Protein AF-A0A6P0SLK9-F1 (afdb_monomer_lite)

pLDDT: mean 88.89, std 11.3, range [40.59, 97.56]

Foldseek 3Di:
DDDDDDPDDDDDDDDDDDDDWDWDWDDDPLRVVLLVVQQVLLLLLLLVLLVVCLVCVVVLVVDDLVVNLVVSCLQQDDDPVRNDHVPVVNVVSLVVALCSVQPDPVSSSQSNSVSNVLNVVLVVQQVCVVVVVDPDPPDDGDDRDSSDPFFGFQDDPPAWDADDVSQFIWGFGGSSRHTDIDGGTGTPDGGPPVVPDPPDDDDGDTSDD

Structure (mmCIF, N/CA/C/O backbone):
data_AF-A0A6P0SLK9-F1
#
_entry.id 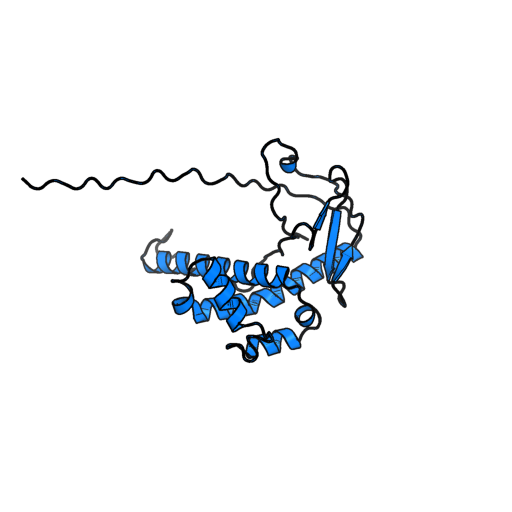  AF-A0A6P0SLK9-F1
#
loop_
_atom_site.group_PDB
_atom_site.id
_atom_site.type_symbol
_atom_site.label_atom_id
_atom_site.label_alt_id
_atom_site.label_comp_id
_atom_site.label_asym_id
_atom_site.label_entity_id
_atom_site.label_seq_id
_atom_site.pdbx_PDB_ins_code
_atom_site.Cartn_x
_atom_site.Cartn_y
_atom_site.Cartn_z
_atom_site.occupancy
_atom_site.B_iso_or_equiv
_atom_site.auth_seq_id
_atom_site.auth_comp_id
_atom_site.auth_asym_id
_atom_site.auth_atom_id
_atom_site.pdbx_PDB_model_num
ATOM 1 N N . MET A 1 1 ? 1.076 -12.160 -57.507 1.00 40.59 1 MET A N 1
ATOM 2 C CA . MET A 1 1 ? 0.069 -11.454 -56.678 1.00 40.59 1 MET A CA 1
ATOM 3 C C . MET A 1 1 ? 0.236 -11.856 -55.213 1.00 40.59 1 MET A C 1
ATOM 5 O O . MET A 1 1 ? -0.209 -12.926 -54.825 1.00 40.59 1 MET A O 1
ATOM 9 N N . GLY A 1 2 ? 0.931 -11.051 -54.403 1.00 42.25 2 GLY A N 1
ATOM 10 C CA . GLY A 1 2 ? 1.119 -11.327 -52.973 1.00 42.25 2 GLY A CA 1
ATOM 11 C C . GLY A 1 2 ? -0.017 -10.732 -52.139 1.00 42.25 2 GLY A C 1
ATOM 12 O O . GLY A 1 2 ? -0.167 -9.512 -52.088 1.00 42.25 2 GLY A O 1
ATOM 13 N N . LYS A 1 3 ? -0.826 -11.577 -51.488 1.00 45.06 3 LYS A N 1
ATOM 14 C CA . LYS A 1 3 ? -1.877 -11.143 -50.554 1.00 45.06 3 LYS A CA 1
ATOM 15 C C . LYS A 1 3 ? -1.233 -10.497 -49.321 1.00 45.06 3 LYS A C 1
ATOM 17 O O . LYS A 1 3 ? -0.626 -11.181 -48.501 1.00 45.06 3 LYS A O 1
ATOM 22 N N . LYS A 1 4 ? -1.378 -9.175 -49.172 1.00 44.72 4 LYS A N 1
ATOM 23 C CA . LYS A 1 4 ? -1.024 -8.455 -47.940 1.00 44.72 4 LYS A CA 1
ATOM 24 C C . LYS A 1 4 ? -1.949 -8.917 -46.809 1.00 44.72 4 LYS A C 1
ATOM 26 O O . LYS A 1 4 ? -3.150 -8.666 -46.843 1.00 44.72 4 LYS A O 1
ATOM 31 N N . SER A 1 5 ? -1.378 -9.588 -45.811 1.00 47.34 5 SER A N 1
ATOM 32 C CA . SER A 1 5 ? -2.062 -9.945 -44.566 1.00 47.34 5 SER A CA 1
ATOM 33 C C . SER A 1 5 ? -2.418 -8.670 -43.796 1.00 47.34 5 SER A C 1
ATOM 35 O O . SER A 1 5 ? -1.542 -7.957 -43.303 1.00 47.34 5 SER A O 1
ATOM 37 N N . GLN A 1 6 ? -3.710 -8.348 -43.726 1.00 50.28 6 GLN A N 1
ATOM 38 C CA . GLN A 1 6 ? -4.214 -7.263 -42.891 1.00 50.28 6 GLN A CA 1
ATOM 39 C C . GLN A 1 6 ? -4.098 -7.675 -41.417 1.00 50.28 6 GLN A C 1
ATOM 41 O O . GLN A 1 6 ? -4.831 -8.540 -40.933 1.00 50.28 6 GLN A O 1
ATOM 46 N N . ARG A 1 7 ? -3.177 -7.039 -40.682 1.00 50.28 7 ARG A N 1
ATOM 47 C CA . ARG A 1 7 ? -3.114 -7.125 -39.217 1.00 50.28 7 ARG A CA 1
ATOM 48 C C . ARG A 1 7 ? -4.426 -6.585 -38.642 1.00 50.28 7 ARG A C 1
ATOM 50 O O . ARG A 1 7 ? -4.642 -5.378 -38.616 1.00 50.28 7 ARG A O 1
ATOM 57 N N . LYS A 1 8 ? -5.287 -7.480 -38.150 1.00 47.88 8 LYS A N 1
ATOM 58 C CA . LYS A 1 8 ? -6.450 -7.115 -37.334 1.00 47.88 8 LYS A CA 1
ATOM 59 C C . LYS A 1 8 ? -5.952 -6.515 -36.017 1.00 47.88 8 LYS A C 1
ATOM 61 O O . LYS A 1 8 ? -5.511 -7.236 -35.124 1.00 47.88 8 LYS A O 1
ATOM 66 N N . THR A 1 9 ? -6.005 -5.197 -35.887 1.00 52.25 9 THR A N 1
ATOM 67 C CA . THR A 1 9 ? -5.811 -4.500 -34.614 1.00 52.25 9 THR A CA 1
ATOM 68 C C . THR A 1 9 ? -6.961 -4.882 -33.681 1.00 52.25 9 THR A C 1
ATOM 70 O O . THR A 1 9 ? -8.110 -4.506 -33.908 1.00 52.25 9 THR A O 1
ATOM 73 N N . LYS A 1 10 ? -6.677 -5.666 -32.630 1.00 52.19 10 LYS A N 1
ATOM 74 C CA . LYS A 1 10 ? -7.631 -5.895 -31.533 1.00 52.19 10 LYS A CA 1
ATOM 75 C C . LYS A 1 10 ? -8.021 -4.528 -30.959 1.00 52.19 10 LYS A C 1
ATOM 77 O O . LYS A 1 10 ? -7.159 -3.824 -30.438 1.00 52.19 10 LYS A O 1
ATOM 82 N N . LYS A 1 11 ? -9.304 -4.154 -31.048 1.00 49.94 11 LYS A N 1
ATOM 83 C CA . LYS A 1 11 ? -9.847 -2.995 -30.324 1.00 49.94 11 LYS A CA 1
ATOM 84 C C . LYS A 1 11 ? -9.573 -3.208 -28.832 1.00 49.94 11 LYS A C 1
ATOM 86 O O . LYS A 1 11 ? -10.066 -4.173 -28.250 1.00 49.94 11 LYS A O 1
ATOM 91 N N . SER A 1 12 ? -8.751 -2.343 -28.238 1.00 63.28 12 SER A N 1
ATOM 92 C CA . SER A 1 12 ? -8.536 -2.314 -26.790 1.00 63.28 12 SER A CA 1
ATOM 93 C C . SER A 1 12 ? -9.881 -2.080 -26.120 1.00 63.28 12 SER A C 1
ATOM 95 O O . SER A 1 12 ? -10.547 -1.092 -26.431 1.00 63.28 12 SER A O 1
ATOM 97 N N . GLN A 1 13 ? -10.283 -2.958 -25.202 1.00 63.16 13 GLN A N 1
ATOM 98 C CA . GLN A 1 13 ? -11.415 -2.641 -24.342 1.00 63.16 13 GLN A CA 1
ATOM 99 C C . GLN A 1 13 ? -11.089 -1.380 -23.523 1.00 63.16 13 GLN A C 1
ATOM 101 O O . GLN A 1 13 ? -9.924 -1.187 -23.146 1.00 63.16 13 GLN A O 1
ATOM 106 N N . PRO A 1 14 ? -12.071 -0.493 -23.289 1.00 68.50 14 PRO A N 1
ATOM 107 C CA . PRO A 1 14 ? -11.863 0.681 -22.457 1.00 68.50 14 PRO A CA 1
ATOM 108 C C . PRO A 1 14 ? -11.498 0.227 -21.042 1.00 68.50 14 PRO A C 1
ATOM 110 O O . PRO A 1 14 ? -12.191 -0.588 -20.435 1.00 68.50 14 PRO A O 1
ATOM 113 N N . GLN A 1 15 ? -10.375 0.730 -20.533 1.00 73.25 15 GLN A N 1
ATOM 114 C CA . GLN A 1 15 ? -9.944 0.444 -19.168 1.00 73.25 15 GLN A CA 1
ATOM 115 C C . GLN A 1 15 ? -10.983 0.999 -18.182 1.00 73.25 15 GLN A C 1
ATOM 117 O O . GLN A 1 15 ? -11.499 2.099 -18.408 1.00 73.25 15 GLN A O 1
ATOM 122 N N . PRO A 1 16 ? -11.296 0.283 -17.087 1.00 81.44 16 PRO A N 1
ATOM 123 C CA . PRO A 1 16 ? -12.242 0.775 -16.097 1.00 81.44 16 PRO A CA 1
ATOM 124 C C . PRO A 1 16 ? -11.733 2.093 -15.502 1.00 81.44 16 PRO A C 1
ATOM 126 O O . PRO A 1 16 ? -10.594 2.182 -15.038 1.00 81.44 16 PRO A O 1
ATOM 129 N N . LEU A 1 17 ? -12.581 3.122 -15.515 1.00 87.75 17 LEU A N 1
ATOM 130 C CA . LEU A 1 17 ? -12.239 4.435 -14.977 1.00 87.75 17 LEU A CA 1
ATOM 131 C C . LEU A 1 17 ? -12.153 4.363 -13.449 1.00 87.75 17 LEU A C 1
ATOM 133 O O . LEU A 1 17 ? -13.160 4.175 -12.767 1.00 87.75 17 LEU A O 1
ATOM 137 N N . ILE A 1 18 ? -10.953 4.550 -12.904 1.00 87.62 18 ILE A N 1
ATOM 138 C CA . ILE A 1 18 ? -10.732 4.635 -11.459 1.00 87.62 18 ILE A CA 1
ATOM 139 C C . ILE A 1 18 ? -10.765 6.108 -11.049 1.00 87.62 18 ILE A C 1
ATOM 141 O O . ILE A 1 18 ? -10.059 6.938 -11.620 1.00 87.62 18 ILE A O 1
ATOM 145 N N . ARG A 1 19 ? -11.582 6.431 -10.043 1.00 88.44 19 ARG A N 1
ATOM 146 C CA . ARG A 1 19 ? -11.622 7.750 -9.400 1.00 88.44 19 ARG A CA 1
ATOM 147 C C . ARG A 1 19 ? -11.339 7.609 -7.913 1.00 88.44 19 ARG A C 1
ATOM 149 O O . ARG A 1 19 ? -11.737 6.624 -7.296 1.00 88.44 19 ARG A O 1
ATOM 156 N N . THR A 1 20 ? -10.684 8.617 -7.354 1.00 90.31 20 THR A N 1
ATOM 157 C CA . THR A 1 20 ? -10.260 8.630 -5.953 1.00 90.31 20 THR A CA 1
ATOM 158 C C . THR A 1 20 ? -11.106 9.617 -5.162 1.00 90.31 20 THR A C 1
ATOM 160 O O . THR A 1 20 ? -11.288 10.757 -5.586 1.00 90.31 20 THR A O 1
ATOM 163 N N . ASP A 1 21 ? -11.589 9.180 -4.001 1.00 91.62 21 ASP A N 1
ATOM 164 C CA . ASP A 1 21 ? -12.150 10.042 -2.963 1.00 91.62 21 ASP A CA 1
ATOM 165 C C . ASP A 1 21 ? -11.176 10.098 -1.781 1.00 91.62 21 ASP A C 1
ATOM 167 O O . ASP A 1 21 ? -10.513 9.109 -1.463 1.00 91.62 21 ASP A O 1
ATOM 171 N N . VAL A 1 22 ? -11.096 11.254 -1.121 1.00 92.62 22 VAL A N 1
ATOM 172 C CA . VAL A 1 22 ? -10.285 11.437 0.088 1.00 92.62 22 VAL A CA 1
ATOM 173 C C . VAL A 1 22 ? -11.216 11.511 1.283 1.00 92.62 22 VAL A C 1
ATOM 175 O O . VAL A 1 22 ? -12.041 12.421 1.378 1.00 92.62 22 VAL A O 1
ATOM 178 N N . TRP A 1 23 ? -11.081 10.544 2.187 1.00 94.31 23 TRP A N 1
ATOM 179 C CA . TRP A 1 23 ? -11.890 10.484 3.397 1.00 94.31 23 TRP A CA 1
ATOM 180 C C . TRP A 1 23 ? -11.130 11.124 4.549 1.00 94.31 23 TRP A C 1
ATOM 182 O O . TRP A 1 23 ? -9.997 10.743 4.839 1.00 94.31 23 TRP A O 1
ATOM 192 N N . ARG A 1 24 ? -11.745 12.114 5.199 1.00 94.81 24 ARG A N 1
ATOM 193 C CA . ARG A 1 24 ? -11.155 12.767 6.374 1.00 94.81 24 ARG A CA 1
ATOM 194 C C . ARG A 1 24 ? -11.673 12.087 7.629 1.00 94.81 24 ARG A C 1
ATOM 196 O O . ARG A 1 24 ? -12.866 12.154 7.898 1.00 94.81 24 ARG A O 1
ATOM 203 N N . LEU A 1 25 ? -10.779 11.446 8.372 1.00 95.62 25 LEU A N 1
ATOM 204 C CA . LEU A 1 25 ? -11.102 10.751 9.614 1.00 95.62 25 LEU A CA 1
ATOM 205 C C . LEU A 1 25 ? -10.998 11.699 10.816 1.00 95.62 25 LEU A C 1
ATOM 207 O O . LEU A 1 25 ? -10.183 12.621 10.820 1.00 95.62 25 LEU A O 1
ATOM 211 N N . VAL A 1 26 ? -11.828 11.463 11.827 1.00 95.88 26 VAL A N 1
ATOM 212 C CA . VAL A 1 26 ? -11.775 12.126 13.131 1.00 95.88 26 VAL A CA 1
ATOM 213 C C . VAL A 1 26 ? -10.997 11.213 14.069 1.00 95.88 26 VAL A C 1
ATOM 215 O O . VAL A 1 26 ? -11.511 10.184 14.496 1.00 95.88 26 VAL A O 1
ATOM 218 N N . THR A 1 27 ? -9.743 11.567 14.341 1.00 95.25 27 THR A N 1
ATOM 219 C CA . THR A 1 27 ? -8.810 10.736 15.114 1.00 95.25 27 THR A CA 1
ATOM 220 C C . THR A 1 27 ? -8.235 11.502 16.293 1.00 95.25 27 THR A C 1
ATOM 222 O O . THR A 1 27 ? -7.902 12.681 16.153 1.00 95.25 27 THR A O 1
ATOM 225 N N . THR A 1 28 ? -8.031 10.824 17.421 1.00 96.69 28 THR A N 1
ATOM 226 C CA . THR A 1 28 ? -7.234 11.367 18.531 1.00 96.69 28 THR A CA 1
ATOM 227 C C . THR A 1 28 ? -5.746 11.456 18.146 1.00 96.69 28 THR A C 1
ATOM 229 O O . THR A 1 28 ? -5.317 10.787 17.196 1.00 96.69 28 THR A O 1
ATOM 232 N N . PRO A 1 29 ? -4.928 12.251 18.863 1.00 96.56 29 PRO A N 1
ATOM 233 C CA . PRO A 1 29 ? -3.481 12.292 18.637 1.00 96.56 29 PRO A CA 1
ATOM 234 C C . PRO A 1 29 ? -2.820 10.909 18.724 1.00 96.56 29 PRO A C 1
ATOM 236 O O . PRO A 1 29 ? -2.023 10.557 17.859 1.00 96.56 29 PRO A O 1
ATOM 239 N N . GLU A 1 30 ? -3.218 10.086 19.696 1.00 96.00 30 GLU A N 1
ATOM 240 C CA . GLU A 1 30 ? -2.704 8.721 19.872 1.00 96.00 30 GLU A CA 1
ATOM 241 C C . GLU A 1 30 ? -3.053 7.808 18.691 1.00 96.00 30 GLU A C 1
ATOM 243 O O . GLU A 1 30 ? -2.197 7.099 18.164 1.00 96.00 30 GLU A O 1
ATOM 248 N N . GLN A 1 31 ? -4.303 7.855 18.219 1.00 96.31 31 GLN A N 1
ATOM 249 C CA . GLN A 1 31 ? -4.728 7.098 17.040 1.00 96.31 31 GLN A CA 1
ATOM 250 C C . GLN A 1 31 ? -3.932 7.516 15.803 1.00 96.31 31 GLN A C 1
ATOM 252 O O . GLN A 1 31 ? -3.505 6.664 15.023 1.00 96.31 31 GLN A O 1
ATOM 257 N N . LYS A 1 32 ? -3.707 8.825 15.633 1.00 96.19 32 LYS A N 1
ATOM 258 C CA . LYS A 1 32 ? -2.910 9.361 14.529 1.00 96.19 32 LYS A CA 1
ATOM 259 C C . LYS A 1 32 ? -1.461 8.876 14.597 1.00 96.19 32 LYS A C 1
ATOM 261 O O . LYS A 1 32 ? -0.918 8.481 13.566 1.00 96.19 32 LYS A O 1
ATOM 266 N N . GLU A 1 33 ? -0.868 8.832 15.787 1.00 96.88 33 GLU A N 1
ATOM 267 C CA . GLU A 1 33 ? 0.480 8.295 15.985 1.00 96.88 33 GLU A CA 1
ATOM 268 C C . GLU A 1 33 ? 0.558 6.815 15.586 1.00 96.88 33 GLU A C 1
ATOM 270 O O . GLU A 1 33 ? 1.405 6.434 14.780 1.00 96.88 33 GLU A O 1
ATOM 275 N N . MET A 1 34 ? -0.395 5.979 16.009 1.00 97.00 34 MET A N 1
ATOM 276 C CA . MET A 1 34 ? -0.435 4.566 15.593 1.00 97.00 34 MET A CA 1
ATOM 277 C C . MET A 1 34 ? -0.594 4.397 14.070 1.00 97.00 34 MET A C 1
ATOM 279 O O . MET A 1 34 ? -0.023 3.484 13.459 1.00 97.00 34 MET A O 1
ATOM 283 N N . MET A 1 35 ? -1.336 5.291 13.410 1.00 96.44 35 MET A N 1
ATOM 284 C CA . MET A 1 35 ? -1.427 5.303 11.947 1.00 96.44 35 MET A CA 1
ATOM 285 C C . MET A 1 35 ? -0.088 5.692 11.296 1.00 96.44 35 MET A C 1
ATOM 287 O O . MET A 1 35 ? 0.333 5.032 10.341 1.00 96.44 35 MET A O 1
ATOM 291 N N . LEU A 1 36 ? 0.626 6.693 11.825 1.00 95.94 36 LEU A N 1
ATOM 292 C CA . LEU A 1 36 ? 1.974 7.066 11.368 1.00 95.94 36 LEU A CA 1
ATOM 293 C C . LEU A 1 36 ? 2.977 5.922 11.556 1.00 95.94 36 LEU A C 1
ATOM 295 O O . LEU A 1 36 ? 3.762 5.620 10.648 1.00 95.94 36 LEU A O 1
ATOM 299 N N . MET A 1 37 ? 2.920 5.235 12.696 1.00 95.38 37 MET A N 1
ATOM 300 C CA . MET A 1 37 ? 3.734 4.052 12.974 1.00 95.38 37 MET A CA 1
ATOM 301 C C . MET A 1 37 ? 3.439 2.927 11.981 1.00 95.38 37 MET A C 1
ATOM 303 O O . MET A 1 37 ? 4.365 2.296 11.472 1.00 95.38 37 MET A O 1
ATOM 307 N N . THR A 1 38 ? 2.168 2.721 11.628 1.00 95.38 38 THR A N 1
ATOM 308 C CA . THR A 1 38 ? 1.752 1.739 10.613 1.00 95.38 38 THR A CA 1
ATOM 309 C C . THR A 1 38 ? 2.348 2.054 9.243 1.00 95.38 38 THR A C 1
ATOM 311 O O . THR A 1 38 ? 2.916 1.173 8.593 1.00 95.38 38 THR A O 1
ATOM 314 N N . VAL A 1 39 ? 2.269 3.315 8.805 1.00 94.94 39 VAL A N 1
ATOM 315 C CA . VAL A 1 39 ? 2.872 3.766 7.539 1.00 94.94 39 VAL A CA 1
ATOM 316 C C . VAL A 1 39 ? 4.392 3.591 7.572 1.00 94.94 39 VAL A C 1
ATOM 318 O O . VAL A 1 39 ? 4.990 3.141 6.594 1.00 94.94 39 VAL A O 1
ATOM 321 N N . THR A 1 40 ? 5.025 3.902 8.702 1.00 93.31 40 THR A N 1
ATOM 322 C CA . THR A 1 40 ? 6.475 3.767 8.885 1.00 93.31 40 THR A CA 1
ATOM 323 C C . THR A 1 40 ? 6.921 2.307 8.830 1.00 93.31 40 THR A C 1
ATOM 325 O O . THR A 1 40 ? 7.869 1.997 8.107 1.00 93.31 40 THR A O 1
ATOM 328 N N . CYS A 1 41 ? 6.218 1.410 9.526 1.00 92.88 41 CYS A N 1
ATOM 329 C CA . CYS A 1 41 ? 6.429 -0.037 9.471 1.00 92.88 41 CYS A CA 1
ATOM 330 C C . CYS A 1 41 ? 6.315 -0.547 8.0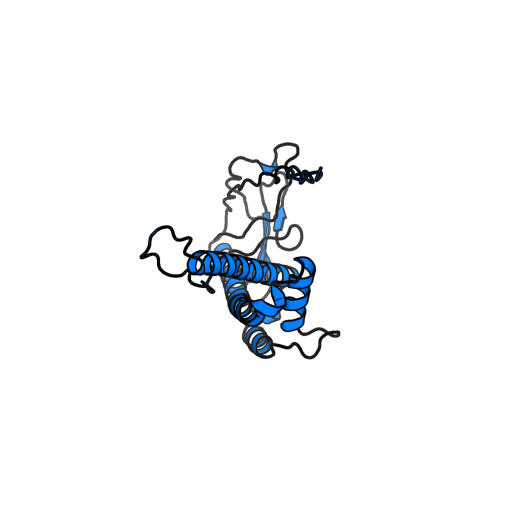26 1.00 92.88 41 CYS A C 1
ATOM 332 O O . CYS A 1 41 ? 7.238 -1.175 7.509 1.00 92.88 41 CYS A O 1
ATOM 334 N N . TYR A 1 42 ? 5.245 -0.175 7.314 1.00 93.81 42 TYR A N 1
ATOM 335 C CA . TYR A 1 42 ? 5.053 -0.567 5.915 1.00 93.81 42 TYR A CA 1
ATOM 336 C C . TYR A 1 42 ? 6.199 -0.100 5.002 1.00 93.81 42 TYR A C 1
ATOM 338 O O . TYR A 1 42 ? 6.718 -0.878 4.203 1.00 93.81 42 TYR A O 1
ATOM 346 N N . ARG A 1 43 ? 6.642 1.158 5.134 1.00 92.62 43 ARG A N 1
ATOM 347 C CA . ARG A 1 43 ? 7.746 1.711 4.328 1.00 92.62 43 ARG A CA 1
ATOM 348 C C . ARG A 1 43 ? 9.085 1.037 4.626 1.00 92.62 43 ARG A C 1
ATOM 350 O O . ARG A 1 43 ? 9.834 0.746 3.694 1.00 92.62 43 ARG A O 1
ATOM 357 N N . LYS A 1 44 ? 9.379 0.766 5.902 1.00 90.81 44 LYS A N 1
ATOM 358 C CA . LYS A 1 44 ? 10.589 0.037 6.319 1.00 90.81 44 LYS A CA 1
ATOM 359 C C . LYS A 1 44 ? 10.593 -1.397 5.790 1.00 90.81 44 LYS A C 1
ATOM 361 O O . LYS A 1 44 ? 11.643 -1.869 5.363 1.00 90.81 44 LYS A O 1
ATOM 366 N N . TYR A 1 45 ? 9.431 -2.047 5.754 1.00 91.62 45 TYR A N 1
ATOM 367 C CA . TYR A 1 45 ? 9.262 -3.381 5.179 1.00 91.62 45 TYR A CA 1
ATOM 368 C C . TYR A 1 45 ? 9.441 -3.393 3.649 1.00 91.62 45 TYR A C 1
ATOM 370 O O . TYR A 1 45 ? 10.053 -4.307 3.092 1.00 91.62 45 TYR A O 1
ATOM 378 N N . LEU A 1 46 ? 8.934 -2.358 2.969 1.00 92.94 46 LEU A N 1
ATOM 379 C CA . LEU A 1 46 ? 8.966 -2.204 1.511 1.00 92.94 46 LEU A CA 1
ATOM 380 C C . LEU A 1 46 ? 10.365 -1.901 0.956 1.00 92.94 46 LEU A C 1
ATOM 382 O O . LEU A 1 46 ? 10.742 -2.432 -0.086 1.00 92.94 46 LEU A O 1
ATOM 386 N N . LEU A 1 47 ? 11.142 -1.049 1.625 1.00 91.62 47 LEU A N 1
ATOM 387 C CA . LEU A 1 47 ? 12.438 -0.572 1.127 1.00 91.62 47 LEU A CA 1
ATOM 388 C C . LEU A 1 47 ? 13.398 -1.701 0.688 1.00 91.62 47 LEU A C 1
ATOM 390 O O . LEU A 1 47 ? 13.864 -1.663 -0.455 1.00 91.62 47 LEU A O 1
ATOM 394 N N . PRO A 1 48 ? 13.691 -2.725 1.513 1.00 91.69 48 PRO A N 1
ATOM 395 C CA . PRO A 1 48 ? 14.551 -3.829 1.090 1.00 91.69 48 PRO A CA 1
ATOM 396 C C . PRO A 1 48 ? 13.944 -4.674 -0.038 1.00 91.69 48 PRO A C 1
ATOM 398 O O . PRO A 1 48 ? 14.697 -5.215 -0.847 1.00 91.69 48 PRO A O 1
ATOM 401 N N . LEU A 1 49 ? 12.611 -4.754 -0.151 1.00 93.38 49 LEU A N 1
ATOM 402 C CA . LEU A 1 49 ? 11.956 -5.444 -1.270 1.00 93.38 49 LEU A CA 1
ATOM 403 C C . LEU A 1 49 ? 12.246 -4.759 -2.597 1.00 93.38 49 LEU A C 1
ATOM 405 O O . LEU A 1 49 ? 12.579 -5.437 -3.562 1.00 93.38 49 LEU A O 1
ATOM 409 N N . VAL A 1 50 ? 12.177 -3.426 -2.644 1.00 94.81 50 VAL A N 1
ATOM 410 C CA . VAL A 1 50 ? 12.473 -2.662 -3.867 1.00 94.81 50 VAL A CA 1
ATOM 411 C C . VAL A 1 50 ? 13.894 -2.950 -4.357 1.00 94.81 50 VAL A C 1
ATOM 413 O O . VAL A 1 50 ? 14.107 -3.139 -5.554 1.00 94.81 50 VAL A O 1
ATOM 416 N N . LEU A 1 51 ? 14.860 -3.034 -3.438 1.00 92.94 51 LEU A N 1
ATOM 417 C CA . LEU A 1 51 ? 16.251 -3.344 -3.775 1.00 92.94 51 LEU A CA 1
ATOM 418 C C . LEU A 1 51 ? 16.407 -4.775 -4.303 1.00 92.94 51 LEU A C 1
ATOM 420 O O . LEU A 1 51 ? 17.031 -4.968 -5.346 1.00 92.94 51 LEU A O 1
ATOM 424 N N . ILE A 1 52 ? 15.806 -5.761 -3.627 1.00 93.25 52 ILE A N 1
ATOM 425 C CA . ILE A 1 52 ? 15.839 -7.174 -4.039 1.00 93.25 52 ILE A CA 1
ATOM 426 C C . ILE A 1 52 ? 15.195 -7.358 -5.418 1.00 93.25 52 ILE A C 1
ATOM 428 O O . ILE A 1 52 ? 15.798 -7.958 -6.307 1.00 93.25 52 ILE A O 1
ATOM 432 N N . VAL A 1 53 ? 13.996 -6.804 -5.617 1.00 95.25 53 VAL A N 1
ATOM 433 C CA . VAL A 1 53 ? 13.256 -6.900 -6.883 1.00 95.25 53 VAL A CA 1
ATOM 434 C C . VAL A 1 53 ? 14.038 -6.240 -8.016 1.00 95.25 53 VAL A C 1
ATOM 436 O O . VAL A 1 53 ? 14.143 -6.816 -9.095 1.00 95.25 53 VAL A O 1
ATOM 439 N N . ASN A 1 54 ? 14.643 -5.071 -7.781 1.00 95.31 54 ASN A N 1
ATOM 440 C CA . ASN A 1 54 ? 15.457 -4.410 -8.799 1.00 95.31 54 ASN A CA 1
ATOM 441 C C . ASN A 1 54 ? 16.720 -5.212 -9.146 1.00 95.31 54 ASN A C 1
ATOM 443 O O . ASN A 1 54 ? 17.048 -5.350 -10.322 1.00 95.31 54 ASN A O 1
ATOM 447 N N . ALA A 1 55 ? 17.400 -5.777 -8.145 1.00 93.88 55 ALA A N 1
ATOM 448 C CA . ALA A 1 55 ? 18.594 -6.599 -8.348 1.00 93.88 55 ALA A CA 1
ATOM 449 C C . ALA A 1 55 ? 18.306 -7.917 -9.088 1.00 93.88 55 ALA A C 1
ATOM 451 O O . ALA A 1 55 ? 19.216 -8.524 -9.645 1.00 93.88 55 ALA A O 1
ATOM 452 N N . GLN A 1 56 ? 17.058 -8.387 -9.079 1.00 94.25 56 GLN A N 1
ATOM 453 C CA . GLN A 1 56 ? 16.630 -9.627 -9.734 1.00 94.25 56 GLN A CA 1
ATOM 454 C C . GLN A 1 56 ? 15.718 -9.364 -10.941 1.00 94.25 56 GLN A C 1
ATOM 456 O O . GLN A 1 56 ? 15.118 -10.295 -11.477 1.00 94.25 56 GLN A O 1
ATOM 461 N N . TRP A 1 57 ? 15.624 -8.108 -11.393 1.00 95.50 57 TRP A N 1
ATOM 462 C CA . TRP A 1 57 ? 14.644 -7.694 -12.394 1.00 95.50 57 TRP A CA 1
ATOM 463 C C . TRP A 1 57 ? 14.769 -8.447 -13.721 1.00 95.50 57 TRP A C 1
ATOM 465 O O . TRP A 1 57 ? 13.753 -8.743 -14.336 1.00 95.50 57 TRP A O 1
ATOM 475 N N . SER A 1 58 ? 15.980 -8.813 -14.152 1.00 94.06 58 SER A N 1
ATOM 476 C CA . SER A 1 58 ? 16.193 -9.595 -15.382 1.00 94.06 58 SER A CA 1
ATOM 477 C C . SER A 1 58 ? 15.480 -10.949 -15.362 1.00 94.06 58 SER A C 1
ATOM 479 O O . SER A 1 58 ? 14.942 -11.364 -16.382 1.00 94.06 58 SER A O 1
ATOM 481 N N . ASN A 1 59 ? 15.432 -11.600 -14.197 1.00 93.81 59 ASN A N 1
ATOM 482 C CA . ASN A 1 59 ? 14.783 -12.898 -14.010 1.00 93.81 59 ASN A CA 1
ATOM 483 C C . ASN A 1 59 ? 13.272 -12.753 -13.789 1.00 93.81 59 ASN A C 1
ATOM 485 O O . ASN A 1 59 ? 12.508 -13.657 -14.104 1.00 93.81 59 ASN A O 1
ATOM 489 N N . LEU A 1 60 ? 12.849 -11.622 -13.218 1.00 94.75 60 LEU A N 1
ATOM 490 C CA . LEU A 1 60 ? 11.456 -11.357 -12.870 1.00 94.75 60 LEU A CA 1
ATOM 491 C C . LEU A 1 60 ? 10.659 -10.796 -14.056 1.00 94.75 60 LEU A C 1
ATOM 493 O O . LEU A 1 60 ? 9.520 -11.192 -14.262 1.00 94.75 60 LEU A O 1
ATOM 497 N N . ALA A 1 61 ? 11.245 -9.909 -14.861 1.00 93.12 61 ALA A N 1
ATOM 498 C CA . ALA A 1 61 ? 10.557 -9.190 -15.936 1.00 93.12 61 ALA A CA 1
ATOM 499 C C . ALA A 1 61 ? 9.776 -10.062 -16.947 1.00 93.12 61 ALA A C 1
ATOM 501 O O . ALA A 1 61 ? 8.759 -9.571 -17.437 1.00 93.12 61 ALA A O 1
ATOM 502 N N . PRO A 1 62 ? 10.203 -11.297 -17.289 1.00 94.44 62 PRO A N 1
ATOM 503 C CA . PRO A 1 62 ? 9.451 -12.159 -18.205 1.00 94.44 62 PRO A CA 1
ATOM 504 C C . PRO A 1 62 ? 8.204 -12.820 -17.594 1.00 94.44 62 PRO A C 1
ATOM 506 O O . PRO A 1 62 ? 7.371 -13.326 -18.340 1.00 94.44 62 PRO A O 1
ATOM 509 N N . LEU A 1 63 ? 8.088 -12.860 -16.263 1.00 94.12 63 LEU A N 1
ATOM 510 C CA . LEU A 1 63 ? 7.025 -13.579 -15.559 1.00 94.12 63 LEU A CA 1
ATOM 511 C C . LEU A 1 63 ? 5.683 -12.835 -15.632 1.00 94.12 63 LEU A C 1
ATOM 513 O O . LEU A 1 63 ? 5.630 -11.603 -15.708 1.00 94.12 63 LEU A O 1
ATOM 517 N N . SER A 1 64 ? 4.575 -13.575 -15.544 1.00 92.31 64 SER A N 1
ATOM 518 C CA . SER A 1 64 ? 3.244 -12.975 -15.400 1.00 92.31 64 SER A CA 1
ATOM 519 C C . SER A 1 64 ? 3.075 -12.285 -14.039 1.00 92.31 64 SER A C 1
ATOM 521 O O . SER A 1 64 ? 3.822 -12.529 -13.092 1.00 92.31 64 SER A O 1
ATOM 523 N N . SER A 1 65 ? 2.053 -11.434 -13.888 1.00 87.56 65 SER A N 1
ATOM 524 C CA . SER A 1 65 ? 1.817 -10.700 -12.633 1.00 87.56 65 SER A CA 1
ATOM 525 C C . SER A 1 65 ? 1.638 -11.605 -11.410 1.00 87.56 65 SER A C 1
ATOM 527 O O . SER A 1 65 ? 2.059 -11.234 -10.316 1.00 87.56 65 SER A O 1
ATOM 529 N N . LEU A 1 66 ? 1.024 -12.778 -11.583 1.00 88.69 66 LEU A N 1
ATOM 530 C CA . LEU A 1 66 ? 0.809 -13.727 -10.491 1.00 88.69 66 LEU A CA 1
ATOM 531 C C . LEU A 1 66 ? 2.107 -14.462 -10.135 1.00 88.69 66 LEU A C 1
ATOM 533 O O . LEU A 1 66 ? 2.475 -14.533 -8.964 1.00 88.69 66 LEU A O 1
ATOM 537 N N . GLU A 1 67 ? 2.835 -14.933 -11.146 1.00 92.25 67 GLU A N 1
ATOM 538 C CA . GLU A 1 67 ? 4.132 -15.597 -10.971 1.00 92.25 67 GLU A CA 1
ATOM 539 C C . GLU A 1 67 ? 5.173 -14.661 -10.355 1.00 92.25 67 GLU A C 1
ATOM 541 O O . GLU A 1 67 ? 5.947 -15.085 -9.503 1.00 92.25 67 GLU A O 1
ATOM 546 N N . LEU A 1 68 ? 5.151 -13.377 -10.721 1.00 92.25 68 LEU A N 1
ATOM 547 C CA . LEU A 1 68 ? 6.011 -12.340 -10.156 1.00 92.25 68 LEU A CA 1
ATOM 548 C C . LEU A 1 68 ? 5.875 -12.239 -8.636 1.00 92.25 68 LEU A C 1
ATOM 550 O O . LEU A 1 68 ? 6.877 -12.262 -7.921 1.00 92.25 68 LEU A O 1
ATOM 554 N N . VAL A 1 69 ? 4.642 -12.129 -8.133 1.00 91.94 69 VAL A N 1
ATOM 555 C CA . VAL A 1 69 ? 4.388 -11.998 -6.691 1.00 91.94 69 VAL A CA 1
ATOM 556 C C . VAL A 1 69 ? 4.833 -13.261 -5.957 1.00 91.94 69 VAL A C 1
ATOM 558 O O . VAL A 1 69 ? 5.524 -13.155 -4.944 1.00 91.94 69 VAL A O 1
ATOM 561 N N . LEU A 1 70 ? 4.506 -14.442 -6.492 1.00 92.19 70 LEU A N 1
ATOM 562 C CA . LEU A 1 70 ? 4.897 -15.724 -5.900 1.00 92.19 70 LEU A CA 1
ATOM 563 C C . LEU A 1 70 ? 6.416 -15.925 -5.896 1.00 92.19 70 LEU A C 1
ATOM 565 O O . LEU A 1 70 ? 6.974 -16.372 -4.893 1.00 92.19 70 LEU A O 1
ATOM 569 N N . ALA A 1 71 ? 7.095 -15.572 -6.989 1.00 93.75 71 ALA A N 1
ATOM 570 C CA . ALA A 1 71 ? 8.544 -15.668 -7.099 1.00 93.75 71 ALA A CA 1
ATOM 571 C C . ALA A 1 71 ? 9.224 -14.787 -6.047 1.00 93.75 71 ALA A C 1
ATOM 573 O O . ALA A 1 71 ? 10.072 -15.270 -5.298 1.00 93.75 71 ALA A O 1
ATOM 574 N N . VAL A 1 72 ? 8.806 -13.523 -5.927 1.00 94.69 72 VAL A N 1
ATOM 575 C CA . VAL A 1 72 ? 9.361 -12.608 -4.922 1.00 94.69 72 VAL A CA 1
ATOM 576 C C . VAL A 1 72 ? 9.048 -13.092 -3.505 1.00 94.69 72 VAL A C 1
ATOM 578 O O . VAL A 1 72 ? 9.948 -13.093 -2.669 1.00 94.69 72 VAL A O 1
ATOM 581 N N . GLU A 1 73 ? 7.826 -13.559 -3.227 1.00 93.25 73 GLU A N 1
ATOM 582 C CA . GLU A 1 73 ? 7.456 -14.087 -1.906 1.00 93.25 73 GLU A CA 1
ATOM 583 C C . GLU A 1 73 ? 8.325 -15.290 -1.509 1.00 93.25 73 GLU A C 1
ATOM 585 O O . GLU A 1 73 ? 8.894 -15.308 -0.413 1.00 93.25 73 GLU A O 1
ATOM 590 N N . LYS A 1 74 ? 8.533 -16.243 -2.427 1.00 92.44 74 LYS A N 1
ATOM 591 C CA . LYS A 1 74 ? 9.415 -17.404 -2.226 1.00 92.44 74 LYS A CA 1
ATOM 592 C C . LYS A 1 74 ? 10.876 -17.001 -2.000 1.00 92.44 74 LYS A C 1
ATOM 594 O O . LYS A 1 74 ? 11.610 -17.660 -1.268 1.00 92.44 74 LYS A O 1
ATOM 599 N N . MET A 1 75 ? 11.335 -15.906 -2.595 1.00 92.12 75 MET A N 1
ATOM 600 C CA . MET A 1 75 ? 12.716 -15.450 -2.422 1.00 92.12 75 MET A CA 1
ATOM 601 C C . MET A 1 75 ? 12.997 -14.851 -1.038 1.00 92.12 75 MET A C 1
ATOM 603 O O . MET A 1 75 ? 14.159 -14.828 -0.625 1.00 92.12 75 MET A O 1
ATOM 607 N N . ILE A 1 76 ? 11.968 -14.367 -0.335 1.00 91.12 76 ILE A N 1
ATOM 608 C CA . ILE A 1 76 ? 12.126 -13.586 0.900 1.00 91.12 76 ILE A CA 1
ATOM 609 C C . ILE A 1 76 ? 11.532 -14.252 2.143 1.00 91.12 76 ILE A C 1
ATOM 611 O O . ILE A 1 76 ? 12.022 -13.996 3.240 1.00 91.12 76 ILE A O 1
ATOM 615 N N . HIS A 1 77 ? 10.468 -15.052 2.014 1.00 89.88 77 HIS A N 1
ATOM 616 C CA . HIS A 1 77 ? 9.646 -15.478 3.148 1.00 89.88 77 HIS A CA 1
ATOM 617 C C . HIS A 1 77 ? 9.892 -16.947 3.498 1.00 89.88 77 HIS A C 1
ATOM 619 O O . HIS A 1 77 ? 9.671 -17.836 2.674 1.00 89.88 77 HIS A O 1
ATOM 625 N N . VAL A 1 78 ? 10.329 -17.193 4.736 1.00 88.69 78 VAL A N 1
ATOM 626 C CA . VAL A 1 78 ? 10.415 -18.541 5.306 1.00 88.69 78 VAL A CA 1
ATOM 627 C C . VAL A 1 78 ? 9.004 -19.077 5.526 1.00 88.69 78 VAL A C 1
ATOM 629 O O . VAL A 1 78 ? 8.177 -18.426 6.162 1.00 88.69 78 VAL A O 1
ATOM 632 N N . THR A 1 79 ? 8.747 -20.278 5.021 1.00 87.25 79 THR A N 1
ATOM 633 C CA . THR A 1 79 ? 7.547 -21.072 5.320 1.00 87.25 79 THR A CA 1
ATOM 634 C C . THR A 1 79 ? 7.952 -22.535 5.483 1.00 87.25 79 THR A C 1
ATOM 636 O O . THR A 1 79 ? 9.078 -22.900 5.150 1.00 87.25 79 THR A O 1
ATOM 639 N N . THR A 1 80 ? 7.043 -23.395 5.942 1.00 87.62 80 THR A N 1
ATOM 640 C CA . THR A 1 80 ? 7.279 -24.849 6.013 1.00 87.62 80 THR A CA 1
ATOM 641 C C . THR A 1 80 ? 7.679 -25.440 4.656 1.00 87.62 80 THR A C 1
ATOM 643 O O . THR A 1 80 ? 8.586 -26.259 4.587 1.00 87.62 80 THR A O 1
ATOM 646 N N . ALA A 1 81 ? 7.070 -24.964 3.565 1.00 87.69 81 ALA A N 1
ATOM 647 C CA . ALA A 1 81 ? 7.383 -25.375 2.194 1.00 87.69 81 ALA A CA 1
ATOM 648 C C . ALA A 1 81 ? 8.577 -24.620 1.563 1.00 87.69 81 ALA A C 1
ATOM 650 O O . ALA A 1 81 ? 8.986 -24.926 0.444 1.00 87.69 81 ALA A O 1
ATOM 651 N N . ASN A 1 82 ? 9.130 -23.614 2.247 1.00 89.19 82 ASN A N 1
ATOM 652 C CA . ASN A 1 82 ? 10.267 -22.814 1.790 1.00 89.19 82 ASN A CA 1
ATOM 653 C C . ASN A 1 82 ? 11.168 -22.442 2.982 1.00 89.19 82 ASN A C 1
ATOM 655 O O . ASN A 1 82 ? 11.177 -21.281 3.405 1.00 89.19 82 ASN A O 1
ATOM 659 N N . PRO A 1 83 ? 11.889 -23.417 3.564 1.00 86.81 83 PRO A N 1
ATOM 660 C CA . PRO A 1 83 ? 12.649 -23.201 4.795 1.00 86.81 83 PRO A CA 1
ATOM 661 C C . PRO A 1 83 ? 13.871 -22.295 4.583 1.00 86.81 83 PRO A C 1
ATOM 663 O O . PRO A 1 83 ? 14.238 -21.539 5.478 1.00 86.81 83 PRO A O 1
ATOM 666 N N . ASN A 1 84 ? 14.460 -22.319 3.380 1.00 87.00 84 ASN A N 1
ATOM 667 C CA . ASN A 1 84 ? 15.711 -21.631 3.049 1.00 87.00 84 ASN A CA 1
ATOM 668 C C . ASN A 1 84 ? 15.519 -20.628 1.891 1.00 87.00 84 ASN A C 1
ATOM 670 O O . ASN A 1 84 ? 15.932 -20.903 0.762 1.00 87.00 84 ASN A O 1
ATOM 674 N N . PRO A 1 85 ? 14.878 -19.466 2.125 1.00 88.50 85 PRO A N 1
ATOM 675 C CA . PRO A 1 85 ? 14.690 -18.454 1.091 1.00 88.50 85 PRO A CA 1
ATOM 676 C C . PRO A 1 85 ? 16.027 -17.875 0.610 1.00 88.50 85 PRO A C 1
ATOM 678 O O . PRO A 1 85 ? 16.954 -17.653 1.391 1.00 88.50 85 PRO A O 1
ATOM 681 N N . LYS A 1 86 ? 16.095 -17.556 -0.688 1.00 87.44 86 LYS A N 1
ATOM 682 C CA . LYS A 1 86 ? 17.307 -17.071 -1.375 1.00 87.44 86 LYS A CA 1
ATOM 683 C C . LYS A 1 86 ? 17.929 -15.832 -0.716 1.00 87.44 86 LYS A C 1
ATOM 685 O O . LYS A 1 86 ? 19.149 -15.702 -0.684 1.00 87.44 86 LYS A O 1
ATOM 690 N N . HIS A 1 87 ? 17.112 -14.914 -0.196 1.00 85.62 87 HIS A N 1
ATOM 691 C CA . HIS A 1 87 ? 17.587 -13.686 0.445 1.00 85.62 87 HIS A CA 1
ATOM 692 C C . HIS A 1 87 ? 17.505 -13.771 1.972 1.00 85.62 87 HIS A C 1
ATOM 694 O O . HIS A 1 87 ? 16.679 -13.113 2.604 1.00 85.62 87 HIS A O 1
ATOM 700 N N . SER A 1 88 ? 18.430 -14.515 2.584 1.00 81.31 88 SER A N 1
ATOM 701 C CA . SER A 1 88 ? 18.568 -14.605 4.049 1.00 81.31 88 SER A CA 1
ATOM 702 C C . SER A 1 88 ? 18.807 -13.243 4.725 1.00 81.31 88 SER A C 1
ATOM 704 O O . SER A 1 88 ? 18.397 -13.025 5.864 1.00 81.31 88 SER A O 1
ATOM 706 N N . TYR A 1 89 ? 19.390 -12.274 4.010 1.00 84.31 89 TYR A N 1
ATOM 707 C CA . TYR A 1 89 ? 19.491 -10.881 4.461 1.00 84.31 89 TYR A CA 1
ATOM 708 C C . TYR A 1 89 ? 18.122 -10.262 4.785 1.00 84.31 89 TYR A C 1
ATOM 710 O O . TYR A 1 89 ? 17.989 -9.539 5.772 1.00 84.31 89 TYR A O 1
ATOM 718 N N . TYR A 1 90 ? 17.087 -10.585 4.003 1.00 86.31 90 TYR A N 1
ATOM 719 C CA . TYR A 1 90 ? 15.734 -10.099 4.263 1.00 86.31 90 TYR A CA 1
ATOM 720 C C . TYR A 1 90 ? 15.211 -10.612 5.607 1.00 86.31 90 TYR A C 1
ATOM 722 O O . TYR A 1 90 ? 14.619 -9.854 6.370 1.00 86.31 90 TYR A O 1
ATOM 730 N N . GLN A 1 91 ? 15.521 -11.865 5.951 1.00 85.88 91 GLN A N 1
ATOM 731 C CA . GLN A 1 91 ? 15.173 -12.436 7.251 1.00 85.88 91 GLN A CA 1
ATOM 732 C C . GLN A 1 91 ? 15.877 -11.723 8.405 1.00 85.88 91 GLN A C 1
ATOM 734 O O . GLN A 1 91 ? 15.251 -11.457 9.426 1.00 85.88 91 GLN A O 1
ATOM 739 N N . LYS A 1 92 ? 17.140 -11.306 8.234 1.00 85.94 92 LYS A N 1
ATOM 740 C CA . LYS A 1 92 ? 17.829 -10.474 9.238 1.00 85.94 92 LYS A CA 1
ATOM 741 C C . LYS A 1 92 ? 17.096 -9.149 9.474 1.00 85.94 92 LYS A C 1
ATOM 743 O O . LYS A 1 92 ? 16.944 -8.740 10.622 1.00 85.94 92 LYS A O 1
ATOM 748 N N . ILE A 1 93 ? 16.597 -8.500 8.417 1.00 85.56 93 ILE A N 1
ATOM 749 C CA . ILE A 1 93 ? 15.793 -7.271 8.544 1.00 85.56 93 ILE A CA 1
ATOM 750 C C . ILE A 1 93 ? 14.459 -7.551 9.236 1.00 85.56 93 ILE A C 1
ATOM 752 O O . ILE A 1 93 ? 14.052 -6.783 10.106 1.00 85.56 93 ILE A O 1
ATOM 756 N N . VAL A 1 94 ? 13.769 -8.626 8.853 1.00 86.31 94 VAL A N 1
ATOM 757 C CA . VAL A 1 94 ? 12.485 -8.996 9.459 1.00 86.31 94 VAL A CA 1
ATOM 758 C C . VAL A 1 94 ? 12.659 -9.296 10.946 1.00 86.31 94 VAL A C 1
ATOM 760 O O . VAL A 1 94 ? 11.889 -8.801 11.758 1.00 86.31 94 VAL A O 1
ATOM 763 N N . ASN A 1 95 ? 13.710 -10.022 11.321 1.00 86.38 95 ASN A N 1
ATOM 764 C CA . ASN A 1 95 ? 13.971 -10.397 12.710 1.00 86.38 95 ASN A CA 1
ATOM 765 C C . ASN A 1 95 ? 14.440 -9.222 13.574 1.00 86.38 95 ASN A C 1
ATOM 767 O O . ASN A 1 95 ? 14.178 -9.212 14.777 1.00 86.38 95 ASN A O 1
ATOM 771 N N . LYS A 1 96 ? 15.087 -8.216 12.971 1.00 87.44 96 LYS A N 1
ATOM 772 C CA . LYS A 1 96 ? 15.577 -7.023 13.675 1.00 87.44 96 LYS A CA 1
ATOM 773 C C . LYS A 1 96 ? 14.454 -6.190 14.292 1.00 87.44 96 LYS A C 1
ATOM 775 O O . LYS A 1 96 ? 14.678 -5.576 15.333 1.00 87.44 96 LYS A O 1
ATOM 780 N N . TYR A 1 97 ? 13.272 -6.153 13.676 1.00 85.94 97 TYR A N 1
ATOM 781 C CA . TYR A 1 97 ? 12.183 -5.291 14.132 1.00 85.94 97 TYR A CA 1
ATOM 782 C C . TYR A 1 97 ? 10.949 -6.100 14.578 1.00 85.94 97 TYR A C 1
ATOM 784 O O . TYR A 1 97 ? 10.540 -7.045 13.900 1.00 85.94 97 TYR A O 1
ATOM 792 N N . PRO A 1 98 ? 10.344 -5.782 15.740 1.00 83.94 98 PRO A N 1
ATOM 793 C CA . PRO A 1 98 ? 9.199 -6.533 16.266 1.00 83.94 98 PRO A CA 1
ATOM 794 C C . PRO A 1 98 ? 7.947 -6.421 15.384 1.00 83.94 98 PRO A C 1
ATOM 796 O O . PRO A 1 98 ? 7.197 -7.387 15.250 1.00 83.94 98 PRO A O 1
ATOM 799 N N . ASP A 1 99 ? 7.750 -5.268 14.752 1.00 84.12 99 ASP A N 1
ATOM 800 C CA . ASP A 1 99 ? 6.665 -4.982 13.812 1.00 84.12 99 ASP A CA 1
ATOM 801 C C . ASP A 1 99 ? 6.765 -5.827 12.533 1.00 84.12 99 ASP A C 1
ATOM 803 O O . ASP A 1 99 ? 5.760 -6.354 12.055 1.00 84.12 99 ASP A O 1
ATOM 807 N N . HIS A 1 100 ? 7.981 -6.039 12.024 1.00 87.31 100 HIS A N 1
ATOM 808 C CA . HIS A 1 100 ? 8.234 -6.898 10.872 1.00 87.31 100 HIS A CA 1
ATOM 809 C C . HIS A 1 100 ? 8.017 -8.387 11.185 1.00 87.31 100 HIS A C 1
ATOM 811 O O . HIS A 1 100 ? 7.479 -9.117 10.349 1.00 87.31 100 HIS A O 1
ATOM 817 N N . ARG A 1 101 ? 8.387 -8.855 12.387 1.00 87.62 101 ARG A N 1
ATOM 818 C CA . ARG A 1 101 ? 8.126 -10.246 12.814 1.00 87.62 101 ARG A CA 1
ATOM 819 C C . ARG A 1 101 ? 6.634 -10.562 12.862 1.00 87.62 101 ARG A C 1
ATOM 821 O O . ARG A 1 101 ? 6.222 -11.652 12.480 1.00 87.62 101 ARG A O 1
ATOM 828 N N . LYS A 1 102 ? 5.824 -9.591 13.287 1.00 89.81 102 LYS A N 1
ATOM 829 C CA . LYS A 1 102 ? 4.359 -9.691 13.325 1.00 89.81 102 LYS A CA 1
ATOM 830 C C . LYS A 1 102 ? 3.688 -9.161 12.051 1.00 89.81 102 LYS A C 1
ATOM 832 O O . LYS A 1 102 ? 2.494 -8.875 12.072 1.00 89.81 102 LYS A O 1
ATOM 837 N N . PHE A 1 103 ? 4.421 -8.988 10.948 1.00 91.69 103 PHE A N 1
ATOM 838 C CA . PHE A 1 103 ? 3.881 -8.335 9.758 1.00 91.69 103 PHE A CA 1
ATOM 839 C C . PHE A 1 103 ? 2.799 -9.194 9.074 1.00 91.69 103 PHE A C 1
ATOM 841 O O . PHE A 1 103 ? 3.092 -10.324 8.656 1.00 91.69 103 PHE A O 1
ATOM 848 N N . PRO A 1 104 ? 1.562 -8.686 8.910 1.00 92.56 104 PRO A N 1
ATOM 849 C CA . PRO A 1 104 ? 0.460 -9.459 8.359 1.00 92.56 104 PRO A CA 1
ATOM 850 C C . PRO A 1 104 ? 0.714 -9.902 6.915 1.00 92.56 104 PRO A C 1
ATOM 852 O O . PRO A 1 104 ? 1.237 -9.148 6.091 1.00 92.56 104 PRO A O 1
ATOM 855 N N . SER A 1 105 ? 0.279 -11.116 6.571 1.00 91.25 105 SER A N 1
ATOM 856 C CA . SER A 1 105 ? 0.524 -11.710 5.246 1.00 91.25 105 SER A CA 1
ATOM 857 C C . SER A 1 105 ? -0.107 -10.919 4.091 1.00 91.25 105 SER A C 1
ATOM 859 O O . SER A 1 105 ? 0.465 -10.851 3.005 1.00 91.25 105 SER A O 1
ATOM 861 N N . TYR A 1 106 ? -1.263 -10.282 4.307 1.00 89.81 106 TYR A N 1
ATOM 862 C CA . TYR A 1 106 ? -1.905 -9.430 3.298 1.00 89.81 106 TYR A CA 1
ATOM 863 C C . TYR A 1 106 ? -1.113 -8.139 3.039 1.00 89.81 106 TYR A C 1
ATOM 865 O O . TYR A 1 106 ? -0.966 -7.738 1.886 1.00 89.81 106 TYR A O 1
ATOM 873 N N . LEU A 1 107 ? -0.533 -7.528 4.080 1.00 92.50 107 LEU A N 1
ATOM 874 C CA . LEU A 1 107 ? 0.346 -6.366 3.920 1.00 92.50 107 LEU A CA 1
ATOM 875 C C . LEU A 1 107 ? 1.660 -6.747 3.245 1.00 92.50 107 LEU A C 1
ATOM 877 O O . LEU A 1 107 ? 2.174 -5.968 2.449 1.00 92.50 107 LEU A O 1
ATOM 881 N N . ARG A 1 108 ? 2.185 -7.951 3.506 1.00 93.50 108 ARG A N 1
ATOM 882 C CA . ARG A 1 108 ? 3.364 -8.471 2.798 1.00 93.50 108 ARG A CA 1
ATOM 883 C C . ARG A 1 108 ? 3.115 -8.566 1.303 1.00 93.50 108 ARG A C 1
ATOM 885 O O . ARG A 1 108 ? 3.907 -8.043 0.527 1.00 93.50 108 ARG A O 1
ATOM 892 N N . ARG A 1 109 ? 2.000 -9.182 0.903 1.00 91.50 109 ARG A N 1
ATOM 893 C CA . ARG A 1 109 ? 1.610 -9.289 -0.510 1.00 91.50 109 ARG A CA 1
ATOM 894 C C . ARG A 1 109 ? 1.431 -7.916 -1.159 1.00 91.50 109 ARG A C 1
ATOM 896 O O . ARG A 1 109 ? 1.901 -7.719 -2.276 1.00 91.50 109 ARG A O 1
ATOM 903 N N . ALA A 1 110 ? 0.845 -6.952 -0.446 1.00 92.44 110 ALA A N 1
ATOM 904 C CA . ALA A 1 110 ? 0.771 -5.569 -0.918 1.00 92.44 110 ALA A CA 1
ATOM 905 C C . ALA A 1 110 ? 2.153 -4.928 -1.091 1.00 92.44 110 ALA A C 1
ATOM 907 O O . ALA A 1 110 ? 2.415 -4.336 -2.132 1.00 92.44 110 ALA A O 1
ATOM 908 N N . ALA A 1 111 ? 3.060 -5.098 -0.125 1.00 93.88 111 ALA A N 1
ATOM 909 C CA . ALA A 1 111 ? 4.415 -4.561 -0.211 1.00 93.88 111 ALA A CA 1
ATOM 910 C C . ALA A 1 111 ? 5.214 -5.183 -1.370 1.00 93.88 111 ALA A C 1
ATOM 912 O O . ALA A 1 111 ? 5.947 -4.478 -2.058 1.00 93.88 111 ALA A O 1
ATOM 913 N N . ILE A 1 112 ? 5.043 -6.482 -1.634 1.00 94.62 112 ILE A N 1
ATOM 914 C CA . ILE A 1 112 ? 5.648 -7.155 -2.793 1.00 94.62 112 ILE A CA 1
ATOM 915 C C . ILE A 1 112 ? 5.112 -6.564 -4.101 1.00 94.62 112 ILE A C 1
ATOM 917 O O . ILE A 1 112 ? 5.899 -6.176 -4.965 1.00 94.62 112 ILE A O 1
ATOM 921 N N . ALA A 1 113 ? 3.787 -6.461 -4.239 1.00 93.38 113 ALA A N 1
ATOM 922 C CA . ALA A 1 113 ? 3.157 -5.894 -5.430 1.00 93.38 113 ALA A CA 1
ATOM 923 C C . ALA A 1 113 ? 3.595 -4.438 -5.670 1.00 93.38 113 ALA A C 1
ATOM 925 O O . ALA A 1 113 ? 3.916 -4.061 -6.797 1.00 93.38 113 ALA A O 1
ATOM 926 N N . GLU A 1 114 ? 3.682 -3.645 -4.602 1.00 93.69 114 GLU A N 1
ATOM 927 C CA . GLU A 1 114 ? 4.157 -2.263 -4.648 1.00 93.69 114 GLU A CA 1
ATOM 928 C C . GLU A 1 114 ? 5.626 -2.189 -5.092 1.00 93.69 114 GLU A C 1
ATOM 930 O O . GLU A 1 114 ? 5.964 -1.414 -5.987 1.00 93.69 114 GLU A O 1
ATOM 935 N N . ALA A 1 115 ? 6.501 -3.037 -4.537 1.00 94.81 115 ALA A N 1
ATOM 936 C CA . ALA A 1 115 ? 7.910 -3.099 -4.928 1.00 94.81 115 ALA A CA 1
ATOM 937 C C . ALA A 1 115 ? 8.075 -3.424 -6.419 1.00 94.81 115 ALA A C 1
ATOM 939 O O . ALA A 1 115 ? 8.849 -2.765 -7.116 1.00 94.81 115 ALA A O 1
ATOM 940 N N . ILE A 1 116 ? 7.307 -4.394 -6.922 1.00 95.25 116 ILE A N 1
ATOM 941 C CA . ILE A 1 116 ? 7.268 -4.744 -8.347 1.00 95.25 116 ILE A CA 1
ATOM 942 C C . ILE A 1 116 ? 6.813 -3.544 -9.185 1.00 95.25 116 ILE A C 1
ATOM 944 O O . ILE A 1 116 ? 7.454 -3.227 -10.187 1.00 95.25 116 ILE A O 1
ATOM 948 N N . GLY A 1 117 ? 5.754 -2.841 -8.772 1.00 93.25 117 GLY A N 1
ATOM 949 C CA . GLY A 1 117 ? 5.251 -1.654 -9.469 1.00 93.25 117 GLY A CA 1
ATOM 950 C C . GLY A 1 117 ? 6.285 -0.526 -9.552 1.00 93.25 117 GLY A C 1
ATOM 951 O O . GLY A 1 117 ? 6.515 0.034 -10.630 1.00 93.25 117 GLY A O 1
ATOM 952 N N . ILE A 1 118 ? 6.965 -0.236 -8.438 1.00 94.00 118 ILE A N 1
ATOM 953 C CA . ILE A 1 118 ? 8.038 0.765 -8.360 1.00 94.00 118 ILE A CA 1
ATOM 954 C C . ILE A 1 118 ? 9.170 0.419 -9.333 1.00 94.00 118 ILE A C 1
ATOM 956 O O . ILE A 1 118 ? 9.581 1.270 -10.130 1.00 94.00 118 ILE A O 1
ATOM 960 N N . VAL A 1 119 ? 9.657 -0.825 -9.294 1.00 95.69 119 VAL A N 1
ATOM 961 C CA . VAL A 1 119 ? 10.771 -1.278 -10.137 1.00 95.69 119 VAL A CA 1
ATOM 962 C C . VAL A 1 119 ? 10.367 -1.314 -11.607 1.00 95.69 119 VAL A C 1
ATOM 964 O O . VAL A 1 119 ? 11.098 -0.787 -12.440 1.00 95.69 119 VAL A O 1
ATOM 967 N N . SER A 1 120 ? 9.184 -1.832 -11.935 1.00 94.50 120 SER A N 1
ATOM 968 C CA . SER A 1 120 ? 8.668 -1.872 -13.308 1.00 94.50 120 SER A CA 1
ATOM 969 C C . SER A 1 120 ? 8.560 -0.471 -13.923 1.00 94.50 120 SER A C 1
ATOM 971 O O . SER A 1 120 ? 9.044 -0.216 -15.033 1.00 94.50 120 SER A O 1
ATOM 973 N N . SER A 1 121 ? 8.011 0.485 -13.165 1.00 93.75 121 SER A N 1
ATOM 974 C CA . SER A 1 121 ? 7.930 1.893 -13.567 1.00 93.75 121 SER A CA 1
ATOM 975 C C . SER A 1 121 ? 9.311 2.526 -13.747 1.00 93.75 121 SER A C 1
ATOM 977 O O . SER A 1 121 ? 9.542 3.276 -14.701 1.00 93.75 121 SER A O 1
ATOM 979 N N . PHE A 1 122 ? 10.247 2.249 -12.837 1.00 95.00 122 PHE A N 1
ATOM 980 C CA . PHE A 1 122 ? 11.624 2.724 -12.949 1.00 95.00 122 PHE A CA 1
ATOM 981 C C . PHE A 1 122 ? 12.313 2.163 -14.199 1.00 95.00 122 PHE A C 1
ATOM 983 O O . PHE A 1 122 ? 12.822 2.940 -15.002 1.00 95.00 122 PHE A O 1
ATOM 990 N N . GLN A 1 123 ? 12.267 0.848 -14.404 1.00 95.38 123 GLN A N 1
ATOM 991 C CA . GLN A 1 123 ? 12.917 0.144 -15.511 1.00 95.38 123 GLN A CA 1
ATOM 992 C C . GLN A 1 123 ? 12.365 0.592 -16.868 1.00 95.38 123 GLN A C 1
ATOM 994 O O . GLN A 1 123 ? 13.132 0.850 -17.793 1.00 95.38 123 GLN A O 1
ATOM 999 N N . THR A 1 124 ? 11.048 0.790 -16.974 1.00 94.31 124 THR A N 1
ATOM 1000 C CA . THR A 1 124 ? 10.409 1.325 -18.187 1.00 94.31 124 THR A CA 1
ATOM 1001 C C . THR A 1 124 ? 10.902 2.738 -18.504 1.00 94.31 124 THR A C 1
ATOM 1003 O O . THR A 1 124 ? 11.343 3.014 -19.621 1.00 94.31 124 THR A O 1
ATOM 1006 N N . ARG A 1 125 ? 10.893 3.639 -17.511 1.00 94.31 125 ARG A N 1
ATOM 1007 C CA . ARG A 1 125 ? 11.386 5.016 -17.684 1.00 94.31 125 ARG A CA 1
ATOM 1008 C C . ARG A 1 125 ? 12.881 5.055 -17.987 1.00 94.31 125 ARG A C 1
ATOM 1010 O O . ARG A 1 125 ? 13.313 5.878 -18.788 1.00 94.31 125 ARG A O 1
ATOM 1017 N N . TYR A 1 126 ? 13.663 4.183 -17.356 1.00 94.88 126 TYR A N 1
ATOM 1018 C CA . TYR A 1 126 ? 15.104 4.101 -17.561 1.00 94.88 126 TYR A CA 1
ATOM 1019 C C . TYR A 1 126 ? 15.431 3.634 -18.981 1.00 94.88 126 TYR A C 1
ATOM 1021 O O . TYR A 1 126 ? 16.193 4.310 -19.666 1.00 94.88 126 TYR A O 1
ATOM 1029 N N . ARG A 1 127 ? 14.761 2.586 -19.478 1.00 94.06 127 ARG A N 1
ATOM 1030 C CA . ARG A 1 127 ? 14.890 2.124 -20.872 1.00 94.06 127 ARG A CA 1
ATOM 1031 C C . ARG A 1 127 ? 14.481 3.195 -21.886 1.00 94.06 127 ARG A C 1
ATOM 1033 O O . ARG A 1 127 ? 15.220 3.437 -22.832 1.00 94.06 127 ARG A O 1
ATOM 1040 N N . SER A 1 128 ? 13.362 3.889 -21.658 1.00 94.44 128 SER A N 1
ATOM 1041 C CA . SER A 1 128 ? 12.934 5.023 -22.499 1.00 94.44 128 SER A CA 1
ATOM 1042 C C . SER A 1 128 ? 13.975 6.147 -22.517 1.00 94.44 128 SER A C 1
ATOM 1044 O O . SER A 1 128 ? 14.258 6.737 -23.556 1.00 94.44 128 SER A O 1
ATOM 1046 N N . TRP A 1 129 ? 14.580 6.446 -21.366 1.00 95.00 129 TRP A N 1
ATOM 1047 C CA . TRP A 1 129 ? 15.652 7.431 -21.291 1.00 95.00 129 TRP A CA 1
ATOM 1048 C C . TRP A 1 129 ? 16.917 6.950 -22.023 1.00 95.00 129 TRP A C 1
ATOM 1050 O O . TRP A 1 129 ? 17.553 7.744 -22.720 1.00 95.00 129 TRP A O 1
ATOM 1060 N N . GLN A 1 130 ? 17.285 5.670 -21.917 1.00 93.56 130 GLN A N 1
ATOM 1061 C CA . GLN A 1 130 ? 18.424 5.089 -22.640 1.00 93.56 130 GLN A CA 1
ATOM 1062 C C . GLN A 1 130 ? 18.219 5.121 -24.159 1.00 93.56 130 GLN A C 1
ATOM 1064 O O . GLN A 1 130 ? 19.159 5.436 -24.878 1.00 93.56 130 GLN A O 1
ATOM 1069 N N . SER A 1 131 ? 16.991 4.905 -24.639 1.00 93.94 131 SER A N 1
ATOM 1070 C CA . SER A 1 131 ? 16.650 4.947 -26.068 1.00 93.94 131 SER A CA 1
ATOM 1071 C C . SER A 1 131 ? 16.562 6.364 -26.656 1.00 93.94 131 SER A C 1
ATOM 1073 O O . SER A 1 131 ? 16.105 6.533 -27.781 1.00 93.94 131 SER A O 1
ATOM 1075 N N . GLY A 1 132 ? 16.921 7.400 -25.891 1.00 91.06 132 GLY A N 1
ATOM 1076 C CA . GLY A 1 132 ? 16.872 8.794 -26.337 1.00 91.06 132 GLY A CA 1
ATOM 1077 C C . GLY A 1 132 ? 15.491 9.451 -26.251 1.00 91.06 132 GLY A C 1
ATOM 1078 O O . GLY A 1 132 ? 15.401 10.661 -26.453 1.00 91.06 132 GLY A O 1
ATOM 1079 N N . ASN A 1 133 ? 14.436 8.721 -25.861 1.00 91.69 133 ASN A N 1
ATOM 1080 C CA . ASN A 1 133 ? 13.114 9.299 -25.613 1.00 91.69 133 ASN A CA 1
ATOM 1081 C C . ASN A 1 133 ? 13.126 10.068 -24.282 1.00 91.69 133 ASN A C 1
ATOM 1083 O O . ASN A 1 133 ? 12.823 9.546 -23.202 1.00 91.69 133 ASN A O 1
ATOM 1087 N N . ARG A 1 134 ? 13.562 11.326 -24.375 1.00 89.00 134 ARG A N 1
ATOM 1088 C CA . ARG A 1 134 ? 13.774 12.253 -23.264 1.00 89.00 134 ARG A CA 1
ATOM 1089 C C . ARG A 1 134 ? 13.048 13.557 -23.559 1.00 89.00 134 ARG A C 1
ATOM 1091 O O . ARG A 1 134 ? 13.110 14.063 -24.672 1.00 89.00 134 ARG A O 1
ATOM 1098 N N . LYS A 1 135 ? 12.468 14.177 -22.524 1.00 85.44 135 LYS A N 1
ATOM 1099 C CA . LYS A 1 135 ? 11.822 15.500 -22.641 1.00 85.44 135 LYS A CA 1
ATOM 1100 C C . LYS A 1 135 ? 12.776 16.586 -23.171 1.00 85.44 135 LYS A C 1
ATOM 1102 O O . LYS A 1 135 ? 12.334 17.534 -23.802 1.00 85.44 135 LYS A O 1
ATOM 1107 N N . LYS A 1 136 ? 14.074 16.469 -22.868 1.00 90.62 136 LYS A N 1
ATOM 1108 C CA . LYS A 1 136 ? 15.153 17.329 -23.379 1.00 90.62 136 LYS A CA 1
ATOM 1109 C C . LYS A 1 136 ? 16.491 16.592 -23.346 1.00 90.62 136 LYS A C 1
ATOM 1111 O O . LYS A 1 136 ? 16.669 15.690 -22.525 1.00 90.62 136 LYS A O 1
ATOM 1116 N N . ARG A 1 137 ? 17.459 17.022 -24.165 1.00 85.00 137 ARG A N 1
ATOM 1117 C CA . ARG A 1 137 ? 18.806 16.415 -24.258 1.00 85.00 137 ARG A CA 1
ATOM 1118 C C . ARG A 1 137 ? 19.532 16.344 -22.907 1.00 85.00 137 ARG A C 1
ATOM 1120 O O . ARG A 1 137 ? 20.188 15.352 -22.613 1.00 85.00 137 ARG A O 1
ATOM 1127 N N . THR A 1 138 ? 19.354 17.364 -22.064 1.00 91.62 138 THR A N 1
ATOM 1128 C CA . THR A 1 138 ? 19.971 17.493 -20.730 1.00 91.62 138 THR A CA 1
ATOM 1129 C C . THR A 1 138 ? 19.183 16.813 -19.603 1.00 91.62 138 THR A C 1
ATOM 1131 O O . THR A 1 138 ? 19.502 16.987 -18.427 1.00 91.62 138 THR A O 1
ATOM 1134 N N . ALA A 1 139 ? 18.119 16.064 -19.917 1.00 92.44 139 ALA A N 1
ATOM 1135 C CA . ALA A 1 139 ? 17.331 15.378 -18.900 1.00 92.44 139 ALA A CA 1
ATOM 1136 C C . ALA A 1 139 ? 18.176 14.310 -18.187 1.00 92.44 139 ALA A C 1
ATOM 1138 O O . ALA A 1 139 ? 18.743 13.422 -18.828 1.00 92.44 139 ALA A O 1
ATOM 1139 N N . LYS A 1 140 ? 18.225 14.379 -16.852 1.00 92.38 140 LYS A N 1
ATOM 1140 C CA . LYS A 1 140 ? 18.907 13.385 -16.013 1.00 92.38 140 LYS A CA 1
ATOM 1141 C C . LYS A 1 140 ? 18.202 12.030 -16.113 1.00 92.38 140 LYS A C 1
ATOM 1143 O O . LYS A 1 140 ? 16.985 11.977 -16.295 1.00 92.38 140 LYS A O 1
ATOM 1148 N N . ALA A 1 141 ? 18.970 10.953 -15.959 1.00 92.06 141 ALA A N 1
ATOM 1149 C CA . ALA A 1 141 ? 18.412 9.610 -15.875 1.00 92.06 141 ALA A CA 1
ATOM 1150 C C . ALA A 1 141 ? 17.411 9.516 -14.709 1.00 92.06 141 ALA A C 1
ATOM 1152 O O . ALA A 1 141 ? 17.635 10.136 -13.657 1.00 92.06 141 ALA A O 1
ATOM 1153 N N . PRO A 1 142 ? 16.313 8.754 -14.866 1.00 92.56 142 PRO A N 1
ATOM 1154 C CA . PRO A 1 142 ? 15.423 8.482 -13.750 1.00 92.56 142 PRO A CA 1
ATOM 1155 C C . PRO A 1 142 ? 16.205 7.780 -12.636 1.00 92.56 142 PRO A C 1
ATOM 1157 O O . PRO A 1 142 ? 17.163 7.052 -12.892 1.00 92.56 142 PRO A O 1
ATOM 1160 N N . ARG A 1 143 ? 15.798 8.014 -11.389 1.00 91.75 143 ARG A N 1
ATOM 1161 C CA . ARG A 1 143 ? 16.400 7.396 -10.204 1.00 91.75 143 ARG A CA 1
ATOM 1162 C C . ARG A 1 143 ? 15.416 6.412 -9.593 1.00 91.75 143 ARG A C 1
ATOM 1164 O O . ARG A 1 143 ? 14.220 6.699 -9.533 1.00 91.75 143 ARG A O 1
ATOM 1171 N N . LEU A 1 144 ? 15.925 5.278 -9.119 1.00 90.12 144 LEU A N 1
ATOM 1172 C CA . LEU A 1 144 ? 15.138 4.359 -8.311 1.00 90.12 144 LEU A CA 1
ATOM 1173 C C . LEU A 1 144 ? 14.988 4.960 -6.914 1.00 90.12 144 LEU A C 1
ATOM 1175 O O . LEU A 1 144 ? 15.926 4.978 -6.120 1.00 90.12 144 LEU A O 1
ATOM 1179 N N . THR A 1 145 ? 13.809 5.490 -6.615 1.00 84.44 145 THR A N 1
ATOM 1180 C CA . THR A 1 145 ? 13.496 5.996 -5.280 1.00 84.44 145 THR A CA 1
ATOM 1181 C C . THR A 1 145 ? 12.984 4.835 -4.438 1.00 84.44 145 THR A C 1
ATOM 1183 O O . THR A 1 145 ? 11.800 4.546 -4.479 1.00 84.44 145 THR A O 1
ATOM 1186 N N . ALA A 1 146 ? 13.862 4.157 -3.692 1.00 71.94 146 ALA A N 1
ATOM 1187 C CA . ALA A 1 146 ? 13.452 3.059 -2.806 1.00 71.94 146 ALA A CA 1
ATOM 1188 C C . ALA A 1 146 ? 12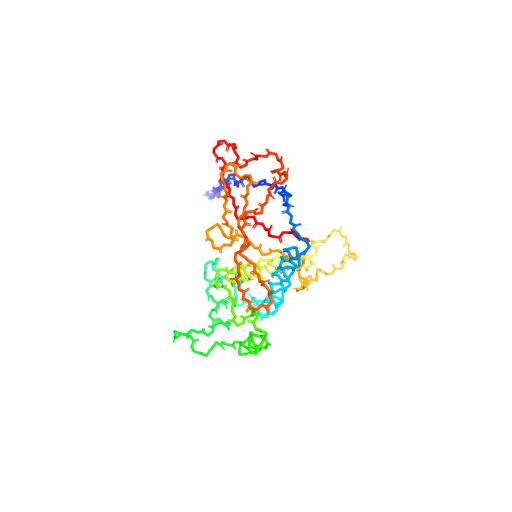.659 3.548 -1.578 1.00 71.94 146 ALA A C 1
ATOM 1190 O O . ALA A 1 146 ? 11.813 2.831 -1.050 1.00 71.94 146 ALA A O 1
ATOM 1191 N N . MET A 1 147 ? 12.892 4.793 -1.147 1.00 68.00 147 MET A N 1
ATOM 1192 C CA . MET A 1 147 ? 12.128 5.444 -0.082 1.00 68.00 147 MET A CA 1
ATOM 1193 C C . MET A 1 147 ? 10.864 6.085 -0.660 1.00 68.00 147 MET A C 1
ATOM 1195 O O . MET A 1 147 ? 10.758 7.304 -0.803 1.00 68.00 147 MET A O 1
ATOM 1199 N N . CYS A 1 148 ? 9.918 5.249 -1.078 1.00 62.97 148 CYS A N 1
ATOM 1200 C CA . CYS A 1 148 ? 8.663 5.742 -1.614 1.00 62.97 148 CYS A CA 1
ATOM 1201 C C . CYS A 1 148 ? 7.817 6.340 -0.484 1.00 62.97 148 CYS A C 1
ATOM 1203 O O . CYS A 1 148 ? 7.658 5.739 0.579 1.00 62.97 148 CYS A O 1
ATOM 1205 N N . LYS A 1 149 ? 7.215 7.511 -0.725 1.00 79.19 149 LYS A N 1
ATOM 1206 C CA . LYS A 1 149 ? 6.115 8.047 0.096 1.00 79.19 149 LYS A CA 1
ATOM 1207 C C . LYS A 1 149 ? 4.838 7.223 -0.139 1.00 79.19 149 LYS A C 1
ATOM 1209 O O . LYS A 1 149 ? 3.794 7.768 -0.473 1.00 79.19 149 LYS A O 1
ATOM 1214 N N . THR A 1 150 ? 4.946 5.902 -0.042 1.00 89.00 150 THR A N 1
ATOM 1215 C CA . THR A 1 150 ? 3.841 4.965 -0.219 1.00 89.00 150 THR A CA 1
ATOM 1216 C C . THR A 1 150 ? 3.031 4.869 1.054 1.00 89.00 150 THR A C 1
ATOM 1218 O O . THR A 1 150 ? 3.495 5.201 2.152 1.00 89.00 150 THR A O 1
ATOM 1221 N N . TYR A 1 151 ? 1.798 4.429 0.877 1.00 92.56 151 TYR A N 1
ATOM 1222 C CA . TYR A 1 151 ? 0.820 4.254 1.931 1.00 92.56 151 TYR A CA 1
ATOM 1223 C C . TYR A 1 151 ? 0.265 2.834 1.809 1.00 92.56 151 TYR A C 1
ATOM 1225 O O . TYR A 1 151 ? -0.003 2.402 0.684 1.00 92.56 151 TYR A O 1
ATOM 1233 N N . PRO A 1 152 ? 0.123 2.088 2.919 1.00 92.88 152 PRO A N 1
ATOM 1234 C CA . PRO A 1 152 ? -0.391 0.729 2.861 1.00 92.88 152 PRO A CA 1
ATOM 1235 C C . PRO A 1 152 ? -1.836 0.725 2.359 1.00 92.88 152 PRO A C 1
ATOM 1237 O O . PRO A 1 152 ? -2.642 1.580 2.741 1.00 92.88 152 PRO A O 1
ATOM 1240 N N . ALA A 1 153 ? -2.157 -0.254 1.513 1.00 92.75 153 ALA A N 1
ATOM 1241 C CA . ALA A 1 153 ? -3.522 -0.506 1.076 1.00 92.75 153 ALA A CA 1
ATOM 1242 C C . ALA A 1 153 ? -4.322 -1.174 2.202 1.00 92.75 153 ALA A C 1
ATOM 1244 O O . ALA A 1 153 ? -3.948 -2.236 2.699 1.00 92.75 153 ALA A O 1
ATOM 1245 N N . LEU A 1 154 ? -5.449 -0.569 2.560 1.00 94.25 154 LEU A N 1
ATOM 1246 C CA . LEU A 1 154 ? -6.376 -1.050 3.570 1.00 94.25 154 LEU A CA 1
ATOM 1247 C C . LEU A 1 154 ? -7.300 -2.113 2.961 1.00 94.25 154 LEU A C 1
ATOM 1249 O O . LEU A 1 154 ? -8.267 -1.818 2.253 1.00 94.25 154 LEU A O 1
ATOM 1253 N N . TYR A 1 155 ? -7.005 -3.384 3.219 1.00 93.00 155 TYR A N 1
ATOM 1254 C CA . TYR A 1 155 ? -7.837 -4.491 2.743 1.00 93.00 155 TYR A CA 1
ATOM 1255 C C . TYR A 1 155 ? -9.167 -4.552 3.495 1.00 93.00 155 TYR A C 1
ATOM 1257 O O . TYR A 1 155 ? -9.194 -4.631 4.726 1.00 93.00 155 TYR A O 1
ATOM 1265 N N . LYS A 1 156 ? -10.279 -4.572 2.750 1.00 92.44 156 LYS A N 1
ATOM 1266 C CA . LYS A 1 156 ? -11.625 -4.742 3.311 1.00 92.44 156 LYS A CA 1
ATOM 1267 C C . LYS A 1 156 ? -11.685 -6.037 4.130 1.00 92.44 156 LYS A C 1
ATOM 1269 O O . LYS A 1 156 ? -11.286 -7.090 3.641 1.00 92.44 156 LYS A O 1
ATOM 1274 N N . GLY A 1 157 ? -12.152 -5.949 5.374 1.00 92.50 157 GLY A N 1
ATOM 1275 C CA . GLY A 1 157 ? -12.265 -7.088 6.294 1.00 92.50 157 GLY A CA 1
ATOM 1276 C C . GLY A 1 157 ? -10.984 -7.430 7.064 1.00 92.50 157 GLY A C 1
ATOM 1277 O O . GLY A 1 157 ? -11.065 -7.994 8.146 1.00 92.50 157 GLY A O 1
ATOM 1278 N N . GLN A 1 158 ? -9.807 -7.068 6.546 1.00 93.38 158 GLN A N 1
ATOM 1279 C CA . GLN A 1 158 ? -8.513 -7.392 7.168 1.00 93.38 158 GLN A CA 1
ATOM 1280 C C . GLN A 1 158 ? -7.863 -6.183 7.847 1.00 93.38 158 GLN A C 1
ATOM 1282 O O . GLN A 1 158 ? -7.217 -6.325 8.883 1.00 93.38 158 GLN A O 1
ATOM 1287 N N . GLN A 1 159 ? -8.026 -4.996 7.258 1.00 94.50 159 GLN A N 1
ATOM 1288 C CA . GLN A 1 159 ? -7.435 -3.752 7.748 1.00 94.50 159 GLN A CA 1
ATOM 1289 C C . GLN A 1 159 ? -8.424 -2.590 7.842 1.00 94.50 159 GLN A C 1
ATOM 1291 O O . GLN A 1 159 ? -8.160 -1.640 8.572 1.00 94.50 159 GLN A O 1
ATOM 1296 N N . ILE A 1 160 ? -9.553 -2.663 7.134 1.00 96.06 160 ILE A N 1
ATOM 1297 C CA . ILE A 1 160 ? -10.638 -1.691 7.256 1.00 96.06 160 ILE A CA 1
ATOM 1298 C C . ILE A 1 160 ? -11.994 -2.387 7.331 1.00 96.06 160 ILE A C 1
ATOM 1300 O O . ILE A 1 160 ? -12.293 -3.291 6.543 1.00 96.06 160 ILE A O 1
ATOM 1304 N N . LEU A 1 161 ? -12.813 -1.930 8.273 1.00 96.62 161 LEU A N 1
ATOM 1305 C CA . LEU A 1 161 ? -14.235 -2.235 8.373 1.00 96.62 161 LEU A CA 1
ATOM 1306 C C . LEU A 1 161 ? -15.010 -0.926 8.266 1.00 96.62 161 LEU A C 1
ATOM 1308 O O . LEU A 1 161 ? -14.589 0.092 8.812 1.00 96.62 161 LEU A O 1
ATOM 1312 N N . TYR A 1 162 ? -16.129 -0.959 7.553 1.00 95.56 162 TYR A N 1
ATOM 1313 C CA . TYR A 1 162 ? -16.992 0.202 7.363 1.00 95.56 162 TYR A CA 1
ATOM 1314 C C . TYR A 1 162 ? -18.220 0.062 8.255 1.00 95.56 162 TYR A C 1
ATOM 1316 O O . TYR A 1 162 ? -18.875 -0.981 8.235 1.00 95.56 162 TYR A O 1
ATOM 1324 N N . GLY A 1 163 ? -18.512 1.101 9.031 1.00 93.81 163 GLY A N 1
ATOM 1325 C CA . GLY A 1 163 ? -19.732 1.208 9.817 1.00 93.81 163 GLY A CA 1
ATOM 1326 C C . GLY A 1 163 ? -20.956 1.511 8.951 1.00 93.81 163 GLY A C 1
ATOM 1327 O O . GLY A 1 163 ? -20.877 1.646 7.724 1.00 93.81 163 GLY A O 1
ATOM 1328 N N . LYS A 1 164 ? -22.111 1.640 9.608 1.00 92.69 164 LYS A N 1
ATOM 1329 C CA . LYS A 1 164 ? -23.385 1.940 8.946 1.00 92.69 164 LYS A CA 1
ATOM 1330 C C . LYS A 1 164 ? -23.289 3.267 8.186 1.00 92.69 164 LYS A C 1
ATOM 1332 O O . LYS A 1 164 ? -22.790 4.257 8.717 1.00 92.69 164 LYS A O 1
ATOM 1337 N N . TYR A 1 165 ? -23.739 3.261 6.930 1.00 90.12 165 TYR A N 1
ATOM 1338 C CA . TYR A 1 165 ? -23.687 4.417 6.024 1.00 90.12 165 TYR A CA 1
ATOM 1339 C C . TYR A 1 165 ? -22.304 5.084 5.928 1.00 90.12 165 TYR A C 1
ATOM 1341 O O . TYR A 1 165 ? -22.216 6.278 5.672 1.00 90.12 165 TYR A O 1
ATOM 1349 N N . TYR A 1 166 ? -21.227 4.326 6.165 1.00 92.88 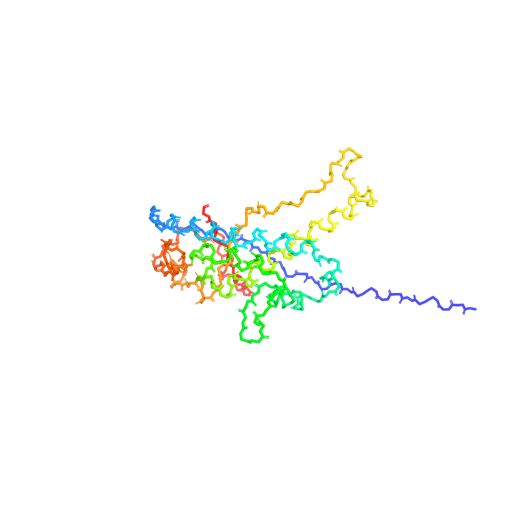166 TYR A N 1
ATOM 1350 C CA . TYR A 1 166 ? -19.845 4.808 6.155 1.00 92.88 166 TYR A CA 1
ATOM 1351 C C . TYR A 1 166 ? -19.510 5.895 7.191 1.00 92.88 166 TYR A C 1
ATOM 1353 O O . TYR A 1 166 ? -18.389 6.384 7.195 1.00 92.88 166 TYR A O 1
ATOM 1361 N N . GLN A 1 167 ? -20.400 6.214 8.134 1.00 94.38 167 GLN A N 1
ATOM 1362 C CA . GLN A 1 167 ? -20.178 7.288 9.115 1.00 94.38 167 GLN A CA 1
ATOM 1363 C C . GLN A 1 167 ? -18.985 7.028 10.042 1.00 94.38 167 GLN A C 1
ATOM 1365 O O . GLN A 1 167 ? -18.360 7.963 10.546 1.00 94.38 167 GLN A O 1
ATOM 1370 N N . THR A 1 168 ? -18.658 5.757 10.265 1.00 96.62 168 THR A N 1
ATOM 1371 C CA . THR A 1 168 ? -17.497 5.331 11.042 1.00 96.62 168 THR A CA 1
ATOM 1372 C C . THR A 1 168 ? -16.703 4.265 10.299 1.00 96.62 168 THR A C 1
ATOM 1374 O O . THR A 1 168 ? -17.217 3.562 9.423 1.00 96.62 168 THR A O 1
ATOM 1377 N N . VAL A 1 169 ? -15.432 4.124 10.659 1.00 97.06 169 VAL A N 1
ATOM 1378 C CA . VAL A 1 169 ? -14.560 3.039 10.211 1.00 97.06 169 VAL A CA 1
ATOM 1379 C C . VAL A 1 169 ? -13.847 2.410 11.400 1.00 97.06 169 VAL A C 1
ATOM 1381 O O . VAL A 1 169 ? -13.593 3.066 12.410 1.00 97.06 169 VAL A O 1
ATOM 1384 N N . ALA A 1 170 ? -13.493 1.135 11.270 1.00 97.56 170 ALA A N 1
ATOM 1385 C CA . ALA A 1 170 ? -12.483 0.521 12.118 1.00 97.56 170 ALA A CA 1
ATOM 1386 C C . ALA A 1 170 ? -11.225 0.257 11.292 1.00 97.56 170 ALA A C 1
ATOM 1388 O O . ALA A 1 170 ? -11.322 -0.214 10.156 1.00 97.56 170 ALA A O 1
ATOM 1389 N N . LEU A 1 171 ? -10.056 0.554 11.856 1.00 97.12 171 LEU A N 1
ATOM 1390 C CA . LEU A 1 171 ? -8.763 0.418 11.190 1.00 97.12 171 LEU A CA 1
ATOM 1391 C C . LEU A 1 171 ? -7.836 -0.489 11.985 1.00 97.12 171 LEU A C 1
ATOM 1393 O O . LEU A 1 171 ? -7.648 -0.285 13.182 1.00 97.12 171 LEU A O 1
ATOM 1397 N N . LYS A 1 172 ? -7.212 -1.458 11.313 1.00 96.56 172 LYS A N 1
ATOM 1398 C CA . LYS A 1 172 ? -6.178 -2.293 11.927 1.00 96.56 172 LYS A CA 1
ATOM 1399 C C . LYS A 1 172 ? -4.806 -1.650 11.745 1.00 96.56 172 LYS A C 1
ATOM 1401 O O . LYS A 1 172 ? -4.306 -1.543 10.620 1.00 96.56 172 LYS A O 1
ATOM 1406 N N . VAL A 1 173 ? -4.204 -1.236 12.853 1.00 96.38 173 VAL A N 1
ATOM 1407 C CA . VAL A 1 173 ? -2.963 -0.450 12.903 1.00 96.38 173 VAL A CA 1
ATOM 1408 C C . VAL A 1 173 ? -1.945 -1.098 13.831 1.00 96.38 173 VAL A C 1
ATOM 1410 O O . VAL A 1 173 ? -2.285 -1.914 14.685 1.00 96.38 173 VAL A O 1
ATOM 1413 N N . TRP A 1 174 ? -0.686 -0.723 13.665 1.00 96.31 174 TRP A N 1
ATOM 1414 C CA . TRP A 1 174 ? 0.396 -1.088 14.562 1.00 96.31 174 TRP A CA 1
ATOM 1415 C C . TRP A 1 174 ? 0.450 -0.136 15.763 1.00 96.31 174 TRP A C 1
ATOM 1417 O O . TRP A 1 174 ? 0.660 1.062 15.590 1.00 96.31 174 TRP A O 1
ATOM 1427 N N . SER A 1 175 ? 0.311 -0.672 16.977 1.00 94.25 175 SER A N 1
ATOM 1428 C CA . SER A 1 175 ? 0.361 0.105 18.228 1.00 94.25 175 SER A CA 1
ATOM 1429 C C . SER A 1 175 ? 1.775 0.384 18.748 1.00 94.25 175 SER A C 1
ATOM 1431 O O . SER A 1 175 ? 1.935 1.006 19.790 1.00 94.25 175 SER A O 1
ATOM 1433 N N . GLY A 1 176 ? 2.807 -0.154 18.090 1.00 92.56 176 GLY A N 1
ATOM 1434 C CA . GLY A 1 176 ? 4.163 -0.258 18.645 1.00 92.56 176 GLY A CA 1
ATOM 1435 C C . GLY A 1 176 ? 4.493 -1.642 19.196 1.00 92.56 176 GLY A C 1
ATOM 1436 O O . GLY A 1 176 ? 5.663 -2.023 19.213 1.00 92.56 176 GLY A O 1
ATOM 1437 N N . LYS A 1 177 ? 3.471 -2.420 19.571 1.00 92.44 177 LYS A N 1
ATOM 1438 C CA . LYS A 1 177 ? 3.626 -3.763 20.155 1.00 92.44 177 LYS A CA 1
ATOM 1439 C C . LYS A 1 177 ? 2.841 -4.845 19.415 1.00 92.44 177 LYS A C 1
ATOM 1441 O O . LYS A 1 177 ? 3.315 -5.986 19.312 1.00 92.44 177 LYS A O 1
ATOM 1446 N N . ASP A 1 178 ? 1.644 -4.513 18.937 1.00 93.88 178 ASP A N 1
ATOM 1447 C CA . ASP A 1 178 ? 0.796 -5.441 18.195 1.00 93.88 178 ASP A CA 1
ATOM 1448 C C . ASP A 1 178 ? -0.091 -4.752 17.154 1.00 93.88 178 ASP A C 1
ATOM 1450 O O . ASP A 1 178 ? -0.228 -3.527 17.132 1.00 93.88 178 ASP A O 1
ATOM 1454 N N . TRP A 1 179 ? -0.699 -5.561 16.289 1.00 94.56 179 TRP A N 1
ATOM 1455 C CA . TRP A 1 179 ? -1.700 -5.118 15.330 1.00 94.56 179 TRP A CA 1
ATOM 1456 C C . TRP A 1 179 ? -3.082 -5.111 15.973 1.00 94.56 179 TRP A C 1
ATOM 1458 O O . TRP A 1 179 ? -3.724 -6.155 16.098 1.00 94.56 179 TRP A O 1
ATOM 1468 N N . ILE A 1 180 ? -3.554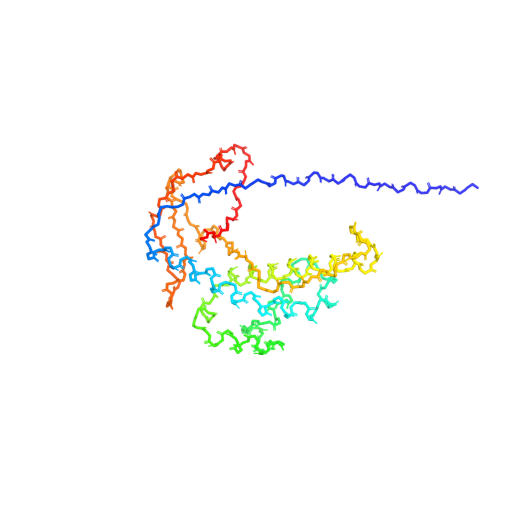 -3.924 16.338 1.00 96.31 180 ILE A N 1
ATOM 1469 C CA . ILE A 1 180 ? -4.826 -3.720 17.034 1.00 96.31 180 ILE A CA 1
ATOM 1470 C C . ILE A 1 180 ? -5.863 -3.074 16.119 1.00 96.31 180 ILE A C 1
ATOM 1472 O O . ILE A 1 180 ? -5.519 -2.404 15.145 1.00 96.31 180 ILE A O 1
ATOM 1476 N N . TRP A 1 181 ? -7.140 -3.258 16.447 1.00 97.56 181 TRP A N 1
ATOM 1477 C CA . TRP A 1 181 ? -8.232 -2.530 15.809 1.00 97.56 181 TRP A CA 1
ATOM 1478 C C . TRP A 1 181 ? -8.513 -1.235 16.568 1.00 97.56 181 TRP A C 1
ATOM 1480 O O . TRP A 1 181 ? -8.889 -1.268 17.735 1.00 97.56 181 TRP A O 1
ATOM 1490 N N . LEU A 1 182 ? -8.385 -0.103 15.884 1.00 96.88 182 LEU A N 1
ATOM 1491 C CA . LEU A 1 182 ? -9.009 1.148 16.295 1.00 96.88 182 LEU A CA 1
ATOM 1492 C C . LEU A 1 182 ? -10.454 1.125 15.807 1.00 96.88 182 LEU A C 1
ATOM 1494 O O . LEU A 1 182 ? -10.685 1.062 14.600 1.00 96.88 182 LEU A O 1
ATOM 1498 N N . THR A 1 183 ? -11.418 1.133 16.720 1.00 96.31 183 THR A N 1
ATOM 1499 C CA . THR A 1 183 ? -12.849 1.055 16.403 1.00 96.31 183 THR A CA 1
ATOM 1500 C C . THR A 1 183 ? -13.504 2.436 16.436 1.00 96.31 183 THR A C 1
ATOM 1502 O O . THR A 1 183 ? -12.982 3.369 17.042 1.00 96.31 183 THR A O 1
ATOM 1505 N N . ASN A 1 184 ? -14.657 2.566 15.771 1.00 93.94 184 ASN A N 1
ATOM 1506 C CA . ASN A 1 184 ? -15.513 3.758 15.814 1.00 93.94 184 ASN A CA 1
ATOM 1507 C C . ASN A 1 184 ? -14.820 5.083 15.444 1.00 93.94 184 ASN A C 1
ATOM 1509 O O . ASN A 1 184 ? -15.182 6.140 15.956 1.00 93.94 184 ASN A O 1
ATOM 1513 N N . ILE A 1 185 ? -13.856 5.055 14.521 1.00 96.81 185 ILE A N 1
ATOM 1514 C CA . ILE A 1 185 ? -13.242 6.278 13.996 1.00 96.81 185 ILE A CA 1
ATOM 1515 C C . ILE A 1 185 ? -14.272 6.982 13.113 1.00 96.81 185 ILE A C 1
ATOM 1517 O O . ILE A 1 185 ? -14.688 6.432 12.093 1.00 96.81 185 ILE A O 1
ATOM 1521 N N . GLY A 1 186 ? -14.682 8.193 13.485 1.00 96.25 186 GLY A N 1
ATOM 1522 C CA . GLY A 1 186 ? -15.651 8.972 12.714 1.00 96.25 186 GLY A CA 1
ATOM 1523 C C . GLY A 1 186 ? -15.099 9.408 11.357 1.00 96.25 186 GLY A C 1
ATOM 1524 O O . GLY A 1 186 ? -13.916 9.725 11.227 1.00 96.25 186 GLY A O 1
ATOM 1525 N N . VAL A 1 187 ? -15.955 9.469 10.340 1.00 96.00 187 VAL A N 1
ATOM 1526 C CA . VAL A 1 187 ? -15.619 10.038 9.031 1.00 96.00 187 VAL A CA 1
ATOM 1527 C C . VAL A 1 187 ? -16.254 11.421 8.915 1.00 96.00 187 VAL A C 1
ATOM 1529 O O . VAL A 1 187 ? -17.469 11.566 8.874 1.00 96.00 187 VAL A O 1
ATOM 1532 N N . LYS A 1 188 ? -15.419 12.461 8.863 1.00 93.50 188 LYS A N 1
ATOM 1533 C CA . LYS A 1 188 ? -15.846 13.863 8.737 1.00 93.50 188 LYS A CA 1
ATOM 1534 C C . LYS A 1 188 ? -16.327 14.200 7.326 1.00 93.50 188 LYS A C 1
ATOM 1536 O O . LYS A 1 188 ? -17.192 15.048 7.153 1.00 93.50 188 LYS A O 1
ATOM 1541 N N . ASN A 1 189 ? -15.698 13.614 6.309 1.00 90.62 189 ASN A N 1
ATOM 1542 C CA . ASN A 1 189 ? -16.048 13.829 4.907 1.00 90.62 189 ASN A CA 1
ATOM 1543 C C . ASN A 1 189 ? -15.661 12.607 4.070 1.00 90.62 189 ASN A C 1
ATOM 1545 O O . ASN A 1 189 ? -14.603 12.022 4.301 1.00 90.62 189 ASN A O 1
ATOM 1549 N N . HIS A 1 190 ? -16.473 12.305 3.062 1.00 88.75 190 HIS A N 1
ATOM 1550 C CA . HIS A 1 190 ? -16.331 11.202 2.112 1.00 88.75 190 HIS A CA 1
ATOM 1551 C C . HIS A 1 190 ? -15.899 11.643 0.701 1.00 88.75 190 HIS A C 1
ATOM 1553 O O . HIS A 1 190 ? -15.902 10.838 -0.233 1.00 88.75 190 HIS A O 1
ATOM 1559 N N . GLY A 1 191 ? -15.552 12.919 0.515 1.00 88.56 191 GLY A N 1
ATOM 1560 C CA . GLY A 1 191 ? -15.264 13.473 -0.808 1.00 88.56 191 GLY A CA 1
ATOM 1561 C C . GLY A 1 191 ? -16.557 13.649 -1.602 1.00 88.56 191 GLY A C 1
ATOM 1562 O O . GLY A 1 191 ? -17.490 14.267 -1.103 1.00 88.56 191 GLY A O 1
ATOM 1563 N N . ASN A 1 192 ? -16.635 13.088 -2.814 1.00 87.94 192 ASN A N 1
ATOM 1564 C CA . ASN A 1 192 ? -17.827 13.233 -3.664 1.00 87.94 192 ASN A CA 1
ATOM 1565 C C . ASN A 1 192 ? -18.786 12.039 -3.549 1.00 87.94 192 ASN A C 1
ATOM 1567 O O . ASN A 1 192 ? -19.577 11.808 -4.460 1.00 87.94 192 ASN A O 1
ATOM 1571 N N . ASN A 1 193 ? -18.685 11.248 -2.475 1.00 88.19 193 ASN A N 1
ATOM 1572 C CA . ASN A 1 193 ? -19.557 10.098 -2.221 1.00 88.19 193 ASN A CA 1
ATOM 1573 C C . ASN A 1 193 ? -19.645 9.112 -3.398 1.00 88.19 193 ASN A C 1
ATOM 1575 O O . ASN A 1 193 ? -20.668 8.463 -3.605 1.00 88.19 193 ASN A O 1
ATOM 1579 N N . ARG A 1 194 ? -18.569 8.953 -4.182 1.00 89.00 194 ARG A N 1
ATOM 1580 C CA . ARG A 1 194 ? -18.626 8.159 -5.424 1.00 89.00 194 ARG A CA 1
ATOM 1581 C C . ARG A 1 194 ? -18.867 6.682 -5.153 1.00 89.00 194 ARG A C 1
ATOM 1583 O O . ARG A 1 194 ? -19.341 5.967 -6.027 1.00 89.00 194 ARG A O 1
ATOM 1590 N N . HIS A 1 195 ? -18.552 6.237 -3.945 1.00 87.94 195 HIS A N 1
ATOM 1591 C CA . HIS A 1 195 ? -18.820 4.892 -3.458 1.00 87.94 195 HIS A CA 1
ATOM 1592 C C . HIS A 1 195 ? -20.318 4.580 -3.273 1.00 87.94 195 HIS A C 1
ATOM 1594 O O . HIS A 1 195 ? -20.650 3.406 -3.160 1.00 87.94 195 HIS A O 1
ATOM 1600 N N . LEU A 1 196 ? -21.196 5.594 -3.252 1.00 89.94 196 LEU A N 1
ATOM 1601 C CA . LEU A 1 196 ? -22.656 5.434 -3.180 1.00 89.94 196 LEU A CA 1
ATOM 1602 C C . LEU A 1 196 ? -23.329 5.404 -4.558 1.00 89.94 196 LEU A C 1
ATOM 1604 O O . LEU A 1 196 ? -24.504 5.069 -4.656 1.00 89.94 196 LEU A O 1
ATOM 1608 N N . VAL A 1 197 ? -22.609 5.776 -5.619 1.00 90.06 197 VAL A N 1
ATOM 1609 C CA . VAL A 1 197 ? -23.157 5.785 -6.979 1.00 90.06 197 VAL A CA 1
ATOM 1610 C C . VAL A 1 197 ? -23.355 4.347 -7.450 1.00 90.06 197 VAL A C 1
ATOM 1612 O O . VAL A 1 197 ? -22.438 3.526 -7.366 1.00 90.06 197 VAL A O 1
ATOM 1615 N N . GLU A 1 198 ? -24.542 4.053 -7.970 1.00 89.62 198 GLU A N 1
ATOM 1616 C CA . GLU A 1 198 ? -24.886 2.730 -8.479 1.00 89.62 198 GLU A CA 1
ATOM 1617 C C . GLU A 1 198 ? -23.900 2.265 -9.567 1.00 89.62 198 GLU A C 1
ATOM 1619 O O . GLU A 1 198 ? -23.416 3.046 -10.386 1.00 89.62 198 GLU A O 1
ATOM 1624 N N . GLY A 1 199 ? -23.536 0.982 -9.533 1.00 88.25 199 GLY A N 1
ATOM 1625 C CA . GLY A 1 199 ? -22.539 0.394 -10.433 1.00 88.25 199 GLY A CA 1
ATOM 1626 C C . GLY A 1 199 ? -21.078 0.629 -10.025 1.00 88.25 199 GLY A C 1
ATOM 1627 O O . GLY A 1 199 ? -20.197 -0.114 -10.474 1.00 88.25 199 GLY A O 1
ATOM 1628 N N . ASN A 1 200 ? -20.788 1.577 -9.124 1.00 90.25 200 ASN A N 1
ATOM 1629 C CA . ASN A 1 200 ? -19.428 1.769 -8.628 1.00 90.25 200 ASN A CA 1
ATOM 1630 C C . ASN A 1 200 ? -19.036 0.686 -7.618 1.00 90.25 200 ASN A C 1
ATOM 1632 O O . ASN A 1 200 ? -19.791 0.299 -6.729 1.00 90.25 200 ASN A O 1
ATOM 1636 N N . LYS A 1 201 ? -17.790 0.217 -7.728 1.00 90.44 201 LYS A N 1
ATOM 1637 C CA . LYS A 1 201 ? -17.200 -0.753 -6.800 1.00 90.44 201 LYS A CA 1
ATOM 1638 C C . LYS A 1 201 ? -16.096 -0.089 -5.994 1.00 90.44 201 LYS A C 1
ATOM 1640 O O . LYS A 1 201 ? -15.074 0.309 -6.554 1.00 90.44 201 LYS A O 1
ATOM 1645 N N . LEU A 1 202 ? -16.278 -0.025 -4.677 1.00 90.50 202 LEU A N 1
ATOM 1646 C CA . LEU A 1 202 ? -15.254 0.476 -3.766 1.00 90.50 202 LEU A CA 1
ATOM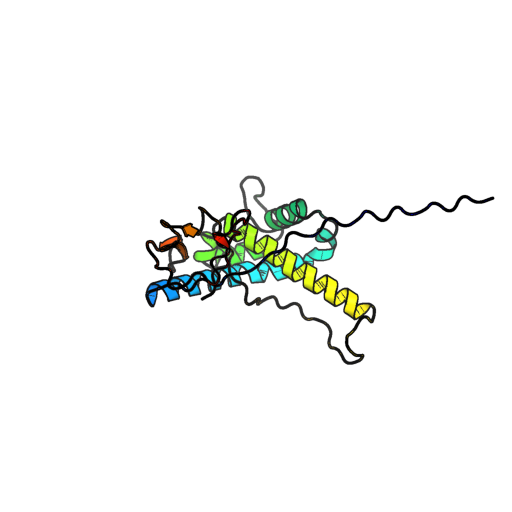 1647 C C . LEU A 1 202 ? -14.010 -0.426 -3.817 1.00 90.50 202 LEU A C 1
ATOM 1649 O O . LEU A 1 202 ? -14.095 -1.643 -3.636 1.00 90.50 202 LEU A O 1
ATOM 1653 N N . LYS A 1 203 ? -12.852 0.180 -4.077 1.00 91.75 203 LYS A N 1
ATOM 1654 C CA . LYS A 1 203 ? -11.539 -0.476 -4.021 1.00 91.75 203 LYS A CA 1
ATOM 1655 C C . LYS A 1 203 ? -10.893 -0.249 -2.654 1.00 91.75 203 LYS A C 1
ATOM 1657 O O . LYS A 1 203 ? -11.345 0.598 -1.890 1.00 91.75 203 LYS A O 1
ATOM 1662 N N . SER A 1 204 ? -9.839 -1.007 -2.353 1.00 91.94 204 SER A N 1
ATOM 1663 C CA . SER A 1 204 ? -9.046 -0.822 -1.133 1.00 91.94 204 SER A CA 1
ATOM 1664 C C . SER A 1 204 ? -8.484 0.603 -1.065 1.00 91.94 204 SER A C 1
ATOM 1666 O O . SER A 1 204 ? -7.730 0.978 -1.966 1.00 91.94 204 SER A O 1
ATOM 1668 N N . PRO A 1 205 ? -8.837 1.403 -0.042 1.00 93.88 205 PRO A N 1
ATOM 1669 C CA . PRO A 1 205 ? -8.265 2.731 0.132 1.00 93.88 205 PRO A CA 1
ATOM 1670 C C . PRO A 1 205 ? -6.829 2.636 0.656 1.00 93.88 205 PRO A C 1
ATOM 1672 O O . PRO A 1 205 ? -6.424 1.605 1.187 1.00 93.88 205 PRO A O 1
ATOM 1675 N N . SER A 1 206 ? -6.065 3.718 0.553 1.00 94.06 206 SER A N 1
ATOM 1676 C CA . SER A 1 206 ? -4.726 3.810 1.147 1.00 94.06 206 SER A CA 1
ATOM 1677 C C . SER A 1 206 ? -4.769 4.591 2.459 1.00 94.06 206 SER A C 1
ATOM 1679 O O . SER A 1 206 ? -5.472 5.596 2.555 1.00 94.06 206 SER A O 1
ATOM 1681 N N . LEU A 1 207 ? -3.999 4.161 3.462 1.00 94.75 207 LEU A N 1
ATOM 1682 C CA . LEU A 1 207 ? -3.882 4.874 4.738 1.00 94.75 207 LEU A CA 1
ATOM 1683 C C . LEU A 1 207 ? -2.957 6.088 4.600 1.00 94.75 207 LEU A C 1
ATOM 1685 O O . LEU A 1 207 ? -1.740 5.944 4.692 1.00 94.75 207 LEU A O 1
ATOM 1689 N N . VAL A 1 208 ? -3.529 7.271 4.388 1.00 92.69 208 VAL A N 1
ATOM 1690 C CA . VAL A 1 208 ? -2.800 8.547 4.307 1.00 92.69 208 VAL A CA 1
ATOM 1691 C C . VAL A 1 208 ? -2.929 9.276 5.644 1.00 92.69 208 VAL A C 1
ATOM 1693 O O . VAL A 1 208 ? -4.041 9.416 6.149 1.00 92.69 208 VAL A O 1
ATOM 1696 N N . VAL A 1 209 ? -1.802 9.719 6.210 1.00 88.12 209 VAL A N 1
ATOM 1697 C CA . VAL A 1 209 ? -1.702 10.309 7.560 1.00 88.12 209 VAL A CA 1
ATOM 1698 C C . VAL A 1 209 ? -0.883 11.588 7.526 1.00 88.12 209 VAL A C 1
ATOM 1700 O O . VAL A 1 209 ? 0.108 11.598 6.755 1.00 88.12 209 VAL A O 1
#

Secondary structure (DSSP, 8-state):
-----------PPPPP-------EEE--HHHHHHHHHHHHHHHHHHHHHHHHHHHTHHHHTTS-HHHHHHHHHHHH--BTTBSS-S-HHHHHHHHH-HHHHT--HHHHHHHHHHHHHHHHHHHHHHHHHHTT--SSTTPPPP---SS-----B--BTTTEEE-GGGSEEEEEEE-SSSEEEEEEEEEEE-TT-GGGSTT--PPPPB---

Radius of gyration: 21.05 Å; chains: 1; bounding box: 45×43×77 Å

Sequence (209 aa):
MGKKSQRKTKKSQPQPLIRTDVWRLVTTPEQKEMMLMTVTCYRKYLLPLVLIVNAQWSNLAPLSSLELVLAVEKMIHVTTANPNPKHSYYQKIVNKYPDHRKFPSYLRRAAIAEAIGIVSSFQTRYRSWQSGNRKKRTAKAPRLTAMCKTYPALYKGQQILYGKYYQTVALKVWSGKDWIWLTNIGVKNHGNNRHLVEGNKLKSPSLVV